Protein AF-A0A022Y3E3-F1 (afdb_monomer)

Organism: NCBI:txid1215331

Radius of gyration: 22.31 Å; Cα contacts (8 Å, |Δi|>4): 421; chains: 1; bounding box: 60×70×64 Å

Structure (mmCIF, N/CA/C/O backbone):
data_AF-A0A022Y3E3-F1
#
_entry.id   AF-A0A022Y3E3-F1
#
loop_
_atom_site.group_PDB
_atom_site.id
_atom_site.type_symbol
_atom_site.label_atom_id
_atom_site.label_alt_id
_atom_site.label_comp_id
_atom_site.label_asym_id
_atom_site.label_entity_id
_atom_site.label_seq_id
_atom_site.pdbx_PDB_ins_code
_atom_site.Cartn_x
_atom_site.Cartn_y
_atom_site.Cartn_z
_atom_site.occupancy
_atom_site.B_iso_or_equiv
_atom_site.auth_seq_id
_atom_site.auth_comp_id
_atom_site.auth_asym_id
_atom_site.auth_atom_id
_atom_site.pdbx_PDB_model_num
ATOM 1 N N . MET A 1 1 ? -27.573 48.778 16.267 1.00 35.62 1 MET A N 1
ATOM 2 C CA . MET A 1 1 ? -28.505 47.839 15.612 1.00 35.62 1 MET A CA 1
ATOM 3 C C . MET A 1 1 ? -27.711 47.052 14.596 1.00 35.62 1 MET A C 1
ATOM 5 O O . MET A 1 1 ? -27.064 47.637 13.743 1.00 35.62 1 MET A O 1
ATOM 9 N N . THR A 1 2 ? -27.665 45.753 14.834 1.00 30.31 2 THR A N 1
ATOM 10 C CA . THR A 1 2 ? -26.857 44.715 14.196 1.00 30.31 2 THR A CA 1
ATOM 11 C C . THR A 1 2 ? -27.379 44.360 12.806 1.00 30.31 2 THR A C 1
ATOM 13 O O . THR A 1 2 ? -28.574 44.125 12.654 1.00 30.31 2 THR A O 1
ATOM 16 N N . GLY A 1 3 ? -26.482 44.257 11.828 1.00 27.14 3 GLY A N 1
ATOM 17 C CA . GLY A 1 3 ? -26.704 43.564 10.560 1.00 27.14 3 GLY A CA 1
ATOM 18 C C . GLY A 1 3 ? -25.578 42.554 10.376 1.00 27.14 3 GLY A C 1
ATOM 19 O O . GLY A 1 3 ? -24.445 42.951 10.140 1.00 27.14 3 GLY A O 1
ATOM 20 N N . LEU A 1 4 ? -25.894 41.279 10.603 1.00 30.45 4 LEU A N 1
ATOM 21 C CA . LEU A 1 4 ? -25.011 40.122 10.464 1.00 30.45 4 LEU A CA 1
ATOM 22 C C . LEU A 1 4 ? -24.852 39.771 8.977 1.00 30.45 4 LEU A C 1
ATOM 24 O O . LEU A 1 4 ? -25.828 39.363 8.347 1.00 30.45 4 LEU A O 1
ATOM 28 N N . GLU A 1 5 ? -23.639 39.887 8.440 1.00 27.00 5 GLU A N 1
ATOM 29 C CA . GLU A 1 5 ? -23.229 39.124 7.258 1.00 27.00 5 GLU A CA 1
ATOM 30 C C . GLU A 1 5 ? -22.794 37.728 7.713 1.00 27.00 5 GLU A C 1
ATOM 32 O O . GLU A 1 5 ? -22.025 37.563 8.659 1.00 27.00 5 GLU A O 1
ATOM 37 N N . TRP A 1 6 ? -23.370 36.717 7.070 1.00 27.22 6 TRP A N 1
ATOM 38 C CA . TRP A 1 6 ? -23.079 35.312 7.303 1.00 27.22 6 TRP A CA 1
ATOM 39 C C . TRP A 1 6 ? -21.816 34.931 6.531 1.00 27.22 6 TRP A C 1
ATOM 41 O O . TRP A 1 6 ? -21.888 34.604 5.347 1.00 27.22 6 TRP A O 1
ATOM 51 N N . ASP A 1 7 ? -20.670 34.935 7.207 1.00 27.98 7 ASP A N 1
ATOM 52 C CA . ASP A 1 7 ? -19.501 34.199 6.737 1.00 27.98 7 ASP A CA 1
ATOM 53 C C . ASP A 1 7 ? -19.781 32.698 6.865 1.00 27.98 7 ASP A C 1
ATOM 55 O O . ASP A 1 7 ? -20.024 32.173 7.952 1.00 27.98 7 ASP A O 1
ATOM 59 N N . SER A 1 8 ? -19.764 32.001 5.732 1.00 34.38 8 SER A N 1
ATOM 60 C CA . SER A 1 8 ? -19.701 30.541 5.685 1.00 34.38 8 SER A CA 1
ATOM 61 C C . SER A 1 8 ? -18.237 30.114 5.809 1.00 34.38 8 SER A C 1
ATOM 63 O O . SER A 1 8 ? -17.470 30.391 4.886 1.00 34.38 8 SER A O 1
ATOM 65 N N . PRO A 1 9 ? -17.812 29.388 6.857 1.00 32.56 9 PRO A N 1
ATOM 66 C CA . PRO A 1 9 ? -16.516 28.741 6.847 1.00 32.56 9 PRO A CA 1
ATOM 67 C C . PRO A 1 9 ? -16.681 27.328 6.281 1.00 32.56 9 PRO A C 1
ATOM 69 O O . PRO A 1 9 ? -16.935 26.363 6.999 1.00 32.56 9 PRO A O 1
ATOM 72 N N . SER A 1 10 ? -16.516 27.191 4.964 1.00 36.78 10 SER A N 1
ATOM 73 C CA . SER A 1 10 ? -16.110 25.918 4.367 1.00 36.78 10 SER A CA 1
ATOM 74 C C . SER A 1 10 ? -14.629 25.694 4.683 1.00 36.78 10 SER A C 1
ATOM 76 O O . SER A 1 10 ? -13.763 25.890 3.831 1.00 36.78 10 SER A O 1
ATOM 78 N N . THR A 1 11 ? -14.327 25.335 5.927 1.00 27.41 11 THR A N 1
ATOM 79 C CA . THR A 1 11 ? -12.953 25.087 6.368 1.00 27.41 11 THR A CA 1
ATOM 80 C C . THR A 1 11 ? -12.785 23.594 6.587 1.00 27.41 11 THR A C 1
ATOM 82 O O . THR A 1 11 ? -12.960 23.077 7.685 1.00 27.41 11 THR A O 1
ATOM 85 N N . ILE A 1 12 ? -12.462 22.881 5.508 1.00 32.34 12 ILE A N 1
ATOM 86 C CA . ILE A 1 12 ? -11.765 21.600 5.637 1.00 32.34 12 ILE A CA 1
ATOM 87 C C . ILE A 1 12 ? -10.399 21.949 6.249 1.00 32.34 12 ILE A C 1
ATOM 89 O O . ILE A 1 12 ? -9.691 22.770 5.65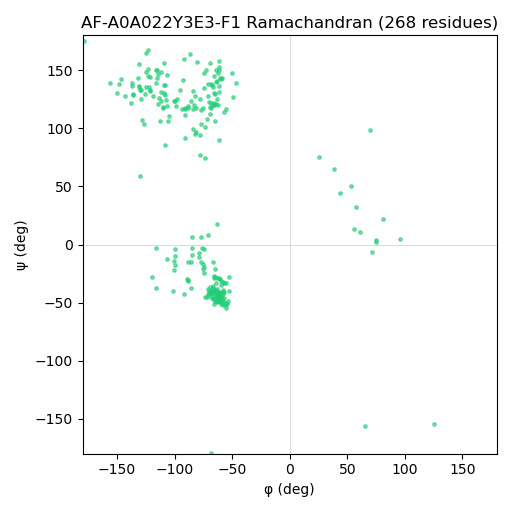7 1.00 32.34 12 ILE A O 1
ATOM 93 N N . PRO A 1 13 ? -10.024 21.413 7.423 1.00 25.64 13 PRO A N 1
ATOM 94 C CA . PRO A 1 13 ? -8.734 21.728 8.011 1.00 25.64 13 PRO A CA 1
ATOM 95 C C . PRO A 1 13 ? -7.604 21.222 7.097 1.00 25.64 13 PRO A C 1
ATOM 97 O O . PRO A 1 13 ? -7.723 20.145 6.501 1.00 25.64 13 PRO A O 1
ATOM 100 N N . PRO A 1 14 ? -6.510 21.986 6.950 1.00 26.22 14 PRO A N 1
ATOM 101 C CA . PRO A 1 14 ? -5.368 21.565 6.157 1.00 26.22 14 PRO A CA 1
ATOM 102 C C . PRO A 1 14 ? -4.695 20.367 6.832 1.00 26.22 14 PRO A C 1
ATOM 104 O O . PRO A 1 14 ? -4.220 20.454 7.962 1.00 26.22 14 PRO A O 1
ATOM 107 N N . ILE A 1 15 ? -4.641 19.240 6.124 1.00 33.75 15 ILE A N 1
ATOM 108 C CA . ILE A 1 15 ? -3.826 18.093 6.523 1.00 33.75 15 ILE A CA 1
ATOM 109 C C . ILE A 1 15 ? -2.367 18.476 6.245 1.00 33.75 15 ILE A C 1
ATOM 111 O O . ILE A 1 15 ? -1.920 18.491 5.096 1.00 33.75 15 ILE A O 1
ATOM 115 N N . HIS A 1 16 ? -1.635 18.858 7.289 1.00 25.42 16 HIS A N 1
ATOM 116 C CA . HIS A 1 16 ? -0.204 19.133 7.204 1.00 25.42 16 HIS A CA 1
ATOM 117 C C . HIS A 1 16 ? 0.565 17.808 7.155 1.00 25.42 16 HIS A C 1
ATOM 119 O O . HIS A 1 16 ? 0.712 17.128 8.163 1.00 25.42 16 HIS A O 1
ATOM 125 N N . HIS A 1 17 ? 1.049 17.433 5.970 1.00 34.16 17 HIS A N 1
ATOM 126 C CA . HIS A 1 17 ? 1.941 16.289 5.782 1.00 34.16 17 HIS A CA 1
ATOM 127 C C . HIS A 1 17 ? 3.401 16.748 5.877 1.00 34.16 17 HIS A C 1
ATOM 129 O O . HIS A 1 17 ? 3.885 17.450 4.985 1.00 34.16 17 HIS A O 1
ATOM 135 N N . HIS A 1 18 ? 4.119 16.339 6.924 1.00 32.44 18 HIS A N 1
ATOM 136 C CA . HIS A 1 18 ? 5.572 16.486 6.994 1.00 32.44 18 HIS A CA 1
ATOM 137 C C . HIS A 1 18 ? 6.245 15.164 6.607 1.00 32.44 18 HIS A C 1
ATOM 139 O O . HIS A 1 18 ? 5.996 14.112 7.176 1.00 32.44 18 HIS A O 1
ATOM 145 N N . HIS A 1 19 ? 7.046 15.217 5.541 1.00 40.84 19 HIS A N 1
ATOM 146 C CA . HIS A 1 19 ? 7.673 14.066 4.899 1.00 40.84 19 HIS A CA 1
ATOM 147 C C . HIS A 1 19 ? 8.981 13.664 5.596 1.00 40.84 19 HIS A C 1
ATOM 149 O O . HIS A 1 19 ? 10.040 14.199 5.261 1.00 40.84 19 HIS A O 1
ATOM 155 N N . ALA A 1 20 ? 8.940 12.647 6.455 1.00 29.97 20 ALA A N 1
ATOM 156 C CA . ALA A 1 20 ? 10.124 11.883 6.836 1.00 29.97 20 ALA A CA 1
ATOM 157 C C . ALA A 1 20 ? 10.011 10.441 6.295 1.00 29.97 20 ALA A C 1
ATOM 159 O O . ALA A 1 20 ? 9.232 9.623 6.758 1.00 29.97 20 ALA A O 1
ATOM 160 N N . GLN A 1 21 ? 10.788 10.130 5.251 1.00 44.41 21 GLN A N 1
ATOM 161 C CA . GLN A 1 21 ? 11.102 8.767 4.768 1.00 44.41 21 GLN A CA 1
ATOM 162 C C . GLN A 1 21 ? 9.968 7.835 4.277 1.00 44.41 21 GLN A C 1
ATOM 164 O O . GLN A 1 21 ? 10.240 6.670 3.982 1.00 44.41 21 GLN A O 1
ATOM 169 N N . SER A 1 22 ? 8.736 8.298 4.077 1.00 55.25 22 SER A N 1
ATOM 170 C CA . SER A 1 22 ? 7.664 7.434 3.562 1.00 55.25 22 SER A CA 1
ATOM 171 C C . SER A 1 22 ? 7.661 7.325 2.023 1.00 55.25 22 SER A C 1
ATOM 173 O O . SER A 1 22 ? 7.795 8.294 1.273 1.00 55.25 22 SER A O 1
ATOM 175 N N . SER A 1 23 ? 7.568 6.091 1.517 1.00 69.12 23 SER A N 1
ATOM 176 C CA . SER A 1 23 ? 7.467 5.812 0.076 1.00 69.12 23 SER A CA 1
ATOM 177 C C . SER A 1 23 ? 6.078 6.193 -0.470 1.00 69.12 23 SER A C 1
ATOM 179 O O . SER A 1 23 ? 5.100 6.032 0.258 1.00 69.12 23 SER A O 1
ATOM 181 N N . PRO A 1 24 ? 5.921 6.599 -1.750 1.00 77.31 24 PRO A N 1
ATOM 182 C CA . PRO A 1 24 ? 4.613 6.984 -2.292 1.00 77.31 24 PRO A CA 1
ATOM 183 C C . PRO A 1 24 ? 3.482 5.952 -2.093 1.00 77.31 24 PRO A C 1
ATOM 185 O O . PRO A 1 24 ? 2.374 6.377 -1.773 1.00 77.31 24 PRO A O 1
ATOM 188 N N . PRO A 1 25 ? 3.709 4.623 -2.226 1.00 79.94 25 PRO A N 1
ATOM 189 C CA . PRO A 1 25 ? 2.699 3.617 -1.890 1.00 79.94 25 PRO A CA 1
ATOM 190 C C . PRO A 1 25 ? 2.252 3.654 -0.432 1.00 79.94 25 PRO A C 1
ATOM 192 O O . PRO A 1 25 ? 1.053 3.574 -0.187 1.00 79.94 25 PRO A O 1
ATOM 195 N N . ALA A 1 26 ? 3.184 3.820 0.510 1.00 80.44 26 ALA A N 1
ATOM 196 C CA . ALA A 1 26 ? 2.851 3.941 1.925 1.00 80.44 26 ALA A CA 1
ATOM 197 C C . ALA A 1 26 ? 2.064 5.234 2.190 1.00 80.44 26 ALA A C 1
ATOM 199 O O . ALA A 1 26 ? 0.950 5.153 2.685 1.00 80.44 26 ALA A O 1
ATOM 200 N N . CYS A 1 27 ? 2.544 6.403 1.740 1.00 82.75 27 CYS A N 1
ATOM 201 C CA . CYS A 1 27 ? 1.860 7.685 1.980 1.00 82.75 27 CYS A CA 1
ATOM 202 C C . CYS A 1 27 ? 0.418 7.708 1.453 1.00 82.75 27 CYS A C 1
ATOM 204 O O . CYS A 1 27 ? -0.498 8.184 2.126 1.00 82.75 27 CYS A O 1
ATOM 206 N N . ILE A 1 28 ? 0.221 7.230 0.219 1.00 85.19 28 ILE A N 1
ATOM 207 C CA . ILE A 1 28 ? -1.096 7.221 -0.424 1.00 85.19 28 ILE A CA 1
ATOM 208 C C . ILE A 1 28 ? -2.028 6.265 0.322 1.00 85.19 28 ILE A C 1
ATOM 210 O O . ILE A 1 28 ? -3.190 6.604 0.555 1.00 85.19 28 ILE A O 1
ATOM 214 N N . LEU A 1 29 ? -1.523 5.093 0.719 1.00 88.12 29 LEU A N 1
ATOM 215 C CA . LEU A 1 29 ? -2.318 4.125 1.458 1.00 88.12 29 LEU A CA 1
ATOM 216 C C . LEU A 1 29 ? -2.681 4.657 2.853 1.00 88.12 29 LEU A C 1
ATOM 218 O O . LEU A 1 29 ? -3.859 4.633 3.195 1.00 88.12 29 LEU A O 1
ATOM 222 N N . THR A 1 30 ? -1.730 5.231 3.597 1.00 87.62 30 THR A N 1
ATOM 223 C CA . THR A 1 30 ? -1.968 5.905 4.886 1.00 87.62 30 THR A CA 1
ATOM 224 C C . THR A 1 30 ? -3.045 6.980 4.761 1.00 87.62 30 THR A C 1
ATOM 226 O O . THR A 1 30 ? -4.015 6.977 5.513 1.00 87.62 30 THR A O 1
ATOM 229 N N . SER A 1 31 ? -2.939 7.856 3.757 1.00 87.19 31 SER A N 1
ATOM 230 C CA . SER A 1 31 ? -3.922 8.925 3.535 1.00 87.19 31 SER A CA 1
ATOM 231 C C . SER A 1 31 ? -5.315 8.369 3.225 1.00 87.19 31 SER A C 1
ATOM 233 O O . SER A 1 31 ? -6.317 8.873 3.730 1.00 87.19 31 SER A O 1
ATOM 235 N N . SER A 1 32 ? -5.392 7.307 2.416 1.00 90.31 32 SER A N 1
ATOM 236 C CA . SER A 1 32 ? -6.662 6.661 2.078 1.00 90.31 32 SER A CA 1
ATOM 237 C C . SER A 1 32 ? -7.296 5.972 3.287 1.00 90.31 32 SER A C 1
ATOM 239 O O . SER A 1 32 ? -8.497 6.116 3.502 1.00 90.31 32 SER A O 1
ATOM 241 N N . ILE A 1 33 ? -6.500 5.266 4.096 1.00 91.25 33 ILE A N 1
ATOM 242 C CA . ILE A 1 33 ? -6.971 4.618 5.324 1.00 91.25 33 ILE A CA 1
ATOM 243 C C . ILE A 1 33 ? -7.469 5.673 6.312 1.00 91.25 33 ILE A C 1
ATOM 245 O O . ILE A 1 33 ? -8.593 5.557 6.792 1.00 91.25 33 ILE A O 1
ATOM 249 N N . SER A 1 34 ? -6.683 6.724 6.555 1.00 89.81 34 SER A N 1
ATOM 250 C CA . SER A 1 34 ? -7.048 7.828 7.450 1.00 89.81 34 SER A CA 1
ATOM 251 C C . SER A 1 34 ? -8.384 8.456 7.048 1.00 89.81 34 SER A C 1
ATOM 253 O O . SER A 1 34 ? -9.311 8.523 7.853 1.00 89.81 34 SER A O 1
ATOM 255 N N . TYR A 1 35 ? -8.543 8.802 5.766 1.00 89.50 35 TYR A N 1
ATOM 256 C CA . TYR A 1 35 ? -9.794 9.362 5.253 1.00 89.50 35 TYR A CA 1
ATOM 257 C C . TYR A 1 35 ? -10.989 8.417 5.433 1.00 89.50 35 TYR A C 1
ATOM 259 O O . TYR A 1 35 ? -12.089 8.855 5.769 1.00 89.50 35 TYR A O 1
ATOM 267 N N . GLN A 1 36 ? -10.797 7.117 5.202 1.00 91.81 36 GLN A N 1
ATOM 268 C CA . GLN A 1 36 ? -11.867 6.139 5.371 1.00 91.81 36 GLN A CA 1
ATOM 269 C C . GLN A 1 36 ? -12.257 5.974 6.840 1.00 91.81 36 GLN A C 1
ATOM 271 O O . GLN A 1 36 ? -13.446 6.022 7.140 1.00 91.81 36 GLN A O 1
ATOM 276 N N . LEU A 1 37 ? -11.285 5.858 7.749 1.00 89.69 37 LEU A N 1
ATOM 277 C CA . LEU A 1 37 ? -11.532 5.754 9.188 1.00 89.69 37 LEU A CA 1
ATOM 278 C C . LEU A 1 37 ? -12.220 7.006 9.743 1.00 89.69 37 LEU A C 1
ATOM 280 O O . LEU A 1 37 ? -13.190 6.887 10.486 1.00 89.69 37 LEU A O 1
ATOM 284 N N . TRP A 1 38 ? -11.799 8.198 9.311 1.00 88.38 38 TRP A N 1
ATOM 285 C CA . TRP A 1 38 ? -12.413 9.475 9.690 1.00 88.38 38 TRP A CA 1
ATOM 286 C C . TRP A 1 38 ? -13.917 9.531 9.386 1.00 88.38 38 TRP A C 1
ATOM 288 O O . TRP A 1 38 ? -14.690 10.104 10.145 1.00 88.38 38 TRP A O 1
ATOM 298 N N . ARG A 1 39 ? -14.375 8.871 8.314 1.00 88.00 39 ARG A N 1
ATOM 299 C CA . ARG A 1 39 ? -15.805 8.805 7.957 1.00 88.00 39 ARG A CA 1
ATOM 300 C C . ARG A 1 39 ? -16.614 7.793 8.771 1.00 88.00 39 ARG A C 1
ATOM 302 O O . ARG A 1 39 ? -17.834 7.713 8.599 1.00 88.00 39 ARG A O 1
ATOM 309 N N . LEU A 1 40 ? -15.962 6.975 9.593 1.00 86.62 40 LEU A N 1
ATOM 310 C CA . LEU A 1 40 ? -16.611 5.912 10.357 1.00 86.62 40 LEU A CA 1
ATOM 311 C C . LEU A 1 40 ? -16.864 6.290 11.817 1.00 86.62 40 LEU A C 1
ATOM 313 O O . LEU A 1 40 ? -17.673 5.609 12.445 1.00 86.62 40 LEU A O 1
ATOM 317 N N . ILE A 1 41 ? -16.242 7.363 12.311 1.00 85.62 41 ILE A N 1
ATOM 318 C CA . ILE A 1 41 ? -16.207 7.733 13.730 1.00 85.62 41 ILE A CA 1
ATOM 319 C C . ILE A 1 41 ? -17.041 8.986 14.067 1.00 85.62 41 ILE A C 1
ATOM 321 O O . ILE A 1 41 ? -17.250 9.834 13.195 1.00 85.62 41 ILE A O 1
ATOM 325 N N . PRO A 1 42 ? -17.488 9.138 15.328 1.00 84.38 42 PRO A N 1
ATOM 326 C CA . PRO A 1 42 ? -17.981 10.407 15.870 1.00 84.38 42 PRO A CA 1
ATOM 327 C C . PRO A 1 42 ? -16.833 11.418 16.035 1.00 84.38 42 PRO A C 1
ATOM 329 O O . PRO A 1 42 ? -15.925 11.226 16.839 1.00 84.38 42 PRO A O 1
ATOM 332 N N . LEU A 1 43 ? -16.836 12.491 15.245 1.00 83.12 43 LEU A N 1
ATOM 333 C CA . LEU A 1 43 ? -15.735 13.470 15.210 1.00 83.12 43 LEU A CA 1
ATOM 334 C C . LEU A 1 43 ? -15.743 14.468 16.373 1.00 83.12 43 LEU A C 1
ATOM 336 O O . LEU A 1 43 ? -14.790 15.220 16.543 1.00 83.12 43 LEU A O 1
ATOM 340 N N . ASP A 1 44 ? -16.827 14.496 17.136 1.00 84.50 44 ASP A N 1
ATOM 341 C CA . ASP A 1 44 ? -16.971 15.247 18.377 1.00 84.50 44 ASP A CA 1
ATOM 342 C C . ASP A 1 44 ? -16.203 14.612 19.546 1.00 84.50 44 ASP A C 1
ATOM 344 O O . ASP A 1 44 ? -15.894 15.303 20.509 1.00 84.50 44 ASP A O 1
ATOM 348 N N . GLU A 1 45 ? -15.854 13.329 19.440 1.00 85.12 45 GLU A N 1
ATOM 349 C CA . GLU A 1 45 ? -15.184 12.571 20.503 1.00 85.12 45 GLU A CA 1
ATOM 3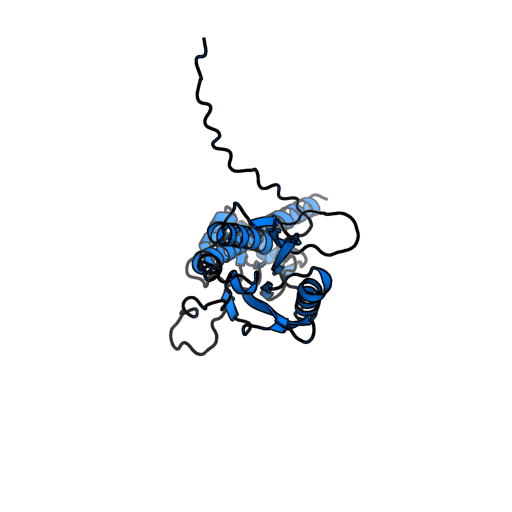50 C C . GLU A 1 45 ? -13.812 12.034 20.082 1.00 85.12 45 GLU A C 1
ATOM 352 O O . GLU A 1 45 ? -12.927 11.834 20.913 1.00 85.12 45 GLU A O 1
ATOM 357 N N . PHE A 1 46 ? -13.609 11.788 18.789 1.00 88.00 46 PHE A N 1
ATOM 358 C CA . PHE A 1 46 ? -12.391 11.164 18.291 1.00 88.00 46 PHE A CA 1
ATOM 359 C C . PHE A 1 46 ? -11.606 12.093 17.373 1.00 88.00 46 PHE A C 1
ATOM 361 O O . PHE A 1 46 ? -12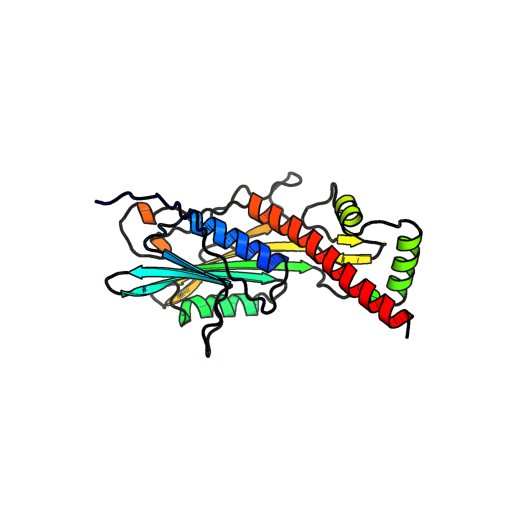.152 12.753 16.488 1.00 88.00 46 PHE A O 1
ATOM 368 N N . SER A 1 47 ? -10.286 12.071 17.538 1.00 85.88 47 SER A N 1
ATOM 369 C CA . SER A 1 47 ? -9.332 12.809 16.713 1.00 85.88 47 SER A CA 1
ATOM 370 C C . SER A 1 47 ? -8.313 11.868 16.080 1.00 85.88 47 SER A C 1
ATOM 372 O O . SER A 1 47 ? -7.888 10.890 16.693 1.00 85.88 47 SER A O 1
ATOM 374 N N . PHE A 1 48 ? -7.891 12.179 14.854 1.00 84.19 48 PHE A N 1
ATOM 375 C CA . PHE A 1 48 ? -6.829 11.455 14.158 1.00 84.19 48 PHE A CA 1
ATOM 376 C C . PHE A 1 48 ? -5.569 12.308 14.051 1.00 84.19 48 PHE A C 1
ATOM 378 O O . PHE A 1 48 ? -5.613 13.434 13.559 1.00 84.19 48 PHE A O 1
ATOM 385 N N . TYR A 1 49 ? -4.438 11.723 14.430 1.00 79.56 49 TYR A N 1
ATOM 386 C CA . TYR A 1 49 ? -3.109 12.276 14.220 1.00 79.56 49 TYR A CA 1
ATOM 387 C C . TYR A 1 49 ? -2.389 11.405 13.199 1.00 79.56 49 TYR A C 1
ATOM 389 O O . TYR A 1 49 ? -2.294 10.191 13.363 1.00 79.56 49 TYR A O 1
ATOM 397 N N . CYS A 1 50 ? -1.925 12.020 12.116 1.00 72.38 50 CYS A N 1
ATOM 398 C CA . CYS A 1 50 ? -1.074 11.367 11.128 1.00 72.38 50 CY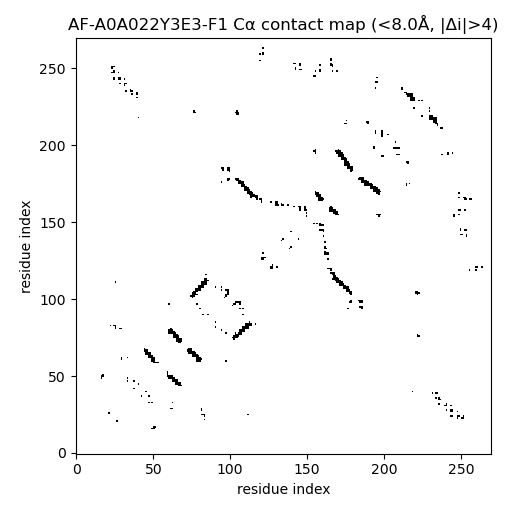S A CA 1
ATOM 399 C C . CYS A 1 50 ? 0.318 11.979 11.261 1.00 72.38 50 CYS A C 1
ATOM 401 O O . CYS A 1 50 ? 0.443 13.188 11.080 1.00 72.38 50 CYS A O 1
ATOM 403 N N . ASP A 1 51 ? 1.308 11.154 11.600 1.00 61.88 51 ASP A N 1
ATOM 404 C CA . ASP A 1 51 ? 2.737 11.494 11.653 1.00 61.88 51 ASP A CA 1
ATOM 405 C C . ASP A 1 51 ? 3.036 12.910 12.199 1.00 61.88 51 ASP A C 1
ATOM 407 O O . ASP A 1 51 ? 3.497 13.808 11.492 1.00 61.88 51 ASP A O 1
ATOM 411 N N . SER A 1 52 ? 2.708 13.142 13.474 1.00 42.88 52 SER A N 1
ATOM 412 C CA . SER A 1 52 ? 3.184 14.320 14.200 1.00 42.88 52 SER A CA 1
ATOM 413 C C . SER A 1 52 ? 4.493 13.954 14.886 1.00 42.88 52 SER A C 1
ATOM 415 O O . SER A 1 52 ? 4.479 13.099 15.767 1.00 42.88 52 SER A O 1
ATOM 417 N N . GLU A 1 53 ? 5.615 14.582 14.531 1.00 43.16 53 GLU A N 1
ATOM 418 C CA . GLU A 1 53 ? 6.828 14.545 15.356 1.00 43.16 53 GLU A CA 1
ATOM 419 C C . GLU A 1 53 ? 6.508 15.178 16.721 1.00 43.16 53 GLU A C 1
ATOM 421 O O . GLU A 1 53 ? 6.608 16.389 16.909 1.00 43.16 53 GLU A O 1
ATOM 426 N N . THR A 1 54 ? 6.067 14.374 17.685 1.00 36.59 54 THR A N 1
ATOM 427 C CA . THR A 1 54 ? 6.060 14.776 19.090 1.00 36.59 54 THR A CA 1
ATOM 428 C C . THR A 1 54 ? 7.383 14.326 19.679 1.00 36.59 54 THR A C 1
ATOM 430 O O . THR A 1 54 ? 7.712 13.142 19.652 1.00 36.59 54 THR A O 1
ATOM 433 N N . SER A 1 55 ? 8.154 15.312 20.128 1.00 39.34 55 SER A N 1
ATOM 434 C CA . SER A 1 55 ? 9.513 15.195 20.640 1.00 39.34 55 SER A CA 1
ATOM 435 C C . SER A 1 55 ? 9.705 14.054 21.641 1.00 39.34 55 SER A C 1
ATOM 437 O O . SER A 1 55 ? 8.908 13.891 22.562 1.00 39.34 55 SER A O 1
ATOM 439 N N . ASP A 1 56 ? 10.848 13.392 21.467 1.00 39.22 56 ASP A N 1
ATOM 440 C CA . ASP A 1 56 ? 11.595 12.564 22.412 1.00 39.22 56 ASP A CA 1
ATOM 441 C C . ASP A 1 56 ? 10.978 11.203 22.822 1.00 39.22 56 ASP A C 1
ATOM 443 O O . ASP A 1 56 ? 10.175 11.073 23.738 1.00 39.22 56 ASP A O 1
ATOM 447 N N . GLU A 1 57 ? 11.494 10.167 22.139 1.00 42.62 57 GLU A N 1
ATOM 448 C CA . GLU A 1 57 ? 11.630 8.748 22.541 1.00 42.62 57 GLU A CA 1
ATOM 449 C C . GLU A 1 57 ? 10.582 7.685 22.155 1.00 42.62 57 GLU A C 1
ATOM 451 O O . GLU A 1 57 ? 10.793 6.514 22.474 1.00 42.62 57 GLU A O 1
ATOM 456 N N . VAL A 1 58 ? 9.548 7.970 21.355 1.00 46.47 58 VAL A N 1
ATOM 457 C CA . VAL A 1 58 ? 8.584 6.919 20.951 1.00 46.47 58 VAL A CA 1
ATOM 458 C C . VAL A 1 58 ? 8.240 6.997 19.464 1.00 46.47 58 VAL A C 1
ATOM 460 O O . VAL A 1 58 ? 7.891 8.050 18.943 1.00 46.47 58 VAL A O 1
ATOM 463 N N . SER A 1 59 ? 8.350 5.872 18.747 1.00 58.41 59 SER A N 1
ATOM 464 C CA . SER A 1 59 ? 7.957 5.787 17.338 1.00 58.41 59 SER A CA 1
ATOM 465 C C . SER A 1 59 ? 6.447 5.992 17.202 1.00 58.41 59 SER A C 1
ATOM 467 O O . SER A 1 59 ? 5.669 5.099 17.554 1.00 58.41 59 SER A O 1
ATOM 469 N N . ASN A 1 60 ? 6.039 7.153 16.698 1.00 70.44 60 ASN A N 1
ATOM 470 C CA . ASN A 1 60 ? 4.639 7.438 16.422 1.00 70.44 60 ASN A CA 1
ATOM 471 C C . ASN A 1 60 ? 4.131 6.548 15.275 1.00 70.44 60 ASN A C 1
ATOM 473 O O . ASN A 1 60 ? 4.867 6.326 14.306 1.00 70.44 60 ASN A O 1
ATOM 477 N N . PRO A 1 61 ? 2.916 5.984 15.391 1.00 80.06 61 PRO A N 1
ATOM 478 C CA . PRO A 1 61 ? 2.318 5.236 14.297 1.00 80.06 61 PRO A CA 1
ATOM 479 C C . PRO A 1 61 ? 1.940 6.175 13.148 1.00 80.06 61 PRO A C 1
ATOM 481 O O . PRO A 1 61 ? 1.680 7.359 13.367 1.00 80.06 61 PRO A O 1
ATOM 484 N N . ASP A 1 62 ? 1.845 5.630 11.932 1.00 83.00 62 ASP A N 1
ATOM 485 C CA . ASP A 1 62 ? 1.440 6.404 10.750 1.00 83.00 62 ASP A CA 1
ATOM 486 C C . ASP A 1 62 ? 0.063 7.062 10.930 1.00 83.00 62 ASP A C 1
ATOM 488 O O . ASP A 1 62 ? -0.189 8.150 10.409 1.00 83.00 62 ASP A O 1
ATOM 492 N N . ILE A 1 63 ? -0.833 6.403 11.673 1.00 87.75 63 ILE A N 1
ATOM 493 C CA . ILE A 1 63 ? -2.114 6.960 12.112 1.00 87.75 63 ILE A CA 1
ATOM 494 C C . ILE A 1 63 ? -2.331 6.596 13.580 1.00 87.75 63 ILE A C 1
ATOM 496 O O . ILE A 1 63 ? -2.269 5.423 13.950 1.00 87.75 63 ILE A O 1
ATOM 500 N N . LEU A 1 64 ? -2.661 7.588 14.399 1.00 88.56 64 LEU A N 1
ATOM 501 C CA . LEU A 1 64 ? -3.119 7.418 15.772 1.00 88.56 64 LEU A CA 1
ATOM 502 C C . LEU A 1 64 ? -4.531 7.985 15.908 1.00 88.56 64 LEU A C 1
ATOM 504 O O . LEU A 1 64 ? -4.779 9.135 15.550 1.00 88.56 64 LEU A O 1
ATOM 508 N N . MET A 1 65 ? -5.449 7.187 16.439 1.00 89.00 65 MET A N 1
ATOM 509 C CA . MET A 1 65 ? -6.766 7.646 16.864 1.00 89.00 65 MET A CA 1
ATOM 510 C C . MET A 1 65 ? -6.736 7.896 18.367 1.00 89.00 65 MET A C 1
ATOM 512 O O . MET A 1 65 ? -6.404 6.991 19.141 1.00 89.00 65 MET A O 1
ATOM 516 N N . LEU A 1 66 ? -7.109 9.109 18.758 1.00 88.62 66 LEU A N 1
ATOM 517 C CA . LEU A 1 66 ? -7.323 9.503 20.141 1.00 88.62 66 LEU A CA 1
ATOM 518 C C . LEU A 1 66 ? -8.817 9.655 20.406 1.00 88.62 66 LEU A C 1
ATOM 520 O O . LEU A 1 66 ? -9.563 10.085 19.525 1.00 88.62 66 LEU A O 1
ATOM 524 N N . ARG A 1 67 ? -9.229 9.325 21.623 1.00 88.62 67 ARG A N 1
ATOM 525 C CA . ARG A 1 67 ? -10.546 9.616 22.176 1.00 88.62 67 ARG A CA 1
ATOM 526 C C . ARG A 1 67 ? -10.394 10.710 23.224 1.00 88.62 67 ARG A C 1
ATOM 528 O O . ARG A 1 67 ? -9.574 10.552 24.125 1.00 88.62 67 ARG A O 1
ATOM 535 N N . ASP A 1 68 ? -11.184 11.768 23.128 1.00 86.31 68 ASP A N 1
ATOM 536 C CA . ASP A 1 68 ? -11.331 12.744 24.201 1.00 86.31 68 ASP A CA 1
ATOM 537 C C . ASP A 1 68 ? -12.457 12.289 25.134 1.00 86.31 68 ASP A C 1
ATOM 539 O O . ASP A 1 68 ? -13.601 12.123 24.713 1.00 86.31 68 ASP A O 1
ATOM 543 N N . SER A 1 69 ? -12.124 12.013 26.392 1.00 79.88 69 SER A N 1
ATOM 544 C CA . SER A 1 69 ? -13.089 11.624 27.416 1.00 79.88 69 SER A CA 1
ATOM 545 C C . SER A 1 69 ? -13.033 12.613 28.567 1.00 79.88 69 SER A C 1
ATOM 547 O O . SER A 1 69 ? -11.955 12.900 29.087 1.00 79.88 69 SER A O 1
ATOM 549 N N . GLU A 1 70 ? -14.200 13.074 29.020 1.00 75.50 70 GLU A N 1
ATOM 550 C CA . GLU A 1 70 ? -14.296 13.968 30.180 1.00 75.50 70 GLU A CA 1
ATOM 551 C C . GLU A 1 70 ? -13.675 13.354 31.450 1.00 75.50 70 GLU A C 1
ATOM 553 O O . GLU A 1 70 ? -13.093 14.075 32.259 1.00 75.50 70 GLU A O 1
ATOM 558 N N . ASP A 1 71 ? -13.740 12.025 31.601 1.00 74.88 71 ASP A N 1
ATOM 559 C CA . ASP A 1 71 ? -13.302 11.315 32.809 1.00 74.88 71 ASP A CA 1
ATOM 560 C C . ASP A 1 71 ? -11.801 10.988 32.818 1.00 74.88 71 ASP A C 1
ATOM 562 O O . ASP A 1 71 ? -11.156 11.019 33.870 1.00 74.88 71 ASP A O 1
ATOM 566 N N . SER A 1 72 ? -11.232 10.637 31.661 1.00 71.88 72 SER A N 1
ATOM 567 C CA . SER A 1 72 ? -9.848 10.145 31.549 1.00 71.88 72 SER A CA 1
ATOM 568 C C . SER A 1 72 ? -8.919 11.044 30.733 1.00 71.88 72 SER A C 1
ATOM 570 O O . SER A 1 72 ? -7.727 10.745 30.627 1.00 71.88 72 SER A O 1
ATOM 572 N N . GLY A 1 73 ? -9.438 12.133 30.162 1.00 82.31 73 GLY A N 1
ATOM 573 C CA . GLY A 1 73 ? -8.736 12.945 29.173 1.00 82.31 73 GLY A CA 1
ATOM 574 C C . GLY A 1 73 ? -8.484 12.178 27.871 1.00 82.31 73 GLY A C 1
ATOM 575 O O . GLY A 1 73 ? -9.179 11.210 27.554 1.00 82.31 73 GLY A O 1
ATOM 576 N N . MET A 1 74 ? -7.462 12.607 27.126 1.00 83.62 74 MET A N 1
ATOM 577 C CA . MET A 1 74 ? -7.089 12.018 25.836 1.00 83.62 74 MET A CA 1
ATOM 578 C C . MET A 1 74 ? -6.529 10.594 25.990 1.00 83.62 74 MET A C 1
ATOM 580 O O . MET A 1 74 ? -5.462 10.396 26.576 1.00 83.62 74 MET A O 1
ATOM 584 N N . GLU A 1 75 ? -7.211 9.606 25.409 1.00 86.38 75 GLU A N 1
ATOM 585 C CA . GLU A 1 75 ? -6.805 8.195 25.385 1.00 86.38 75 GLU A CA 1
ATOM 586 C C . GLU A 1 75 ? -6.431 7.752 23.962 1.00 86.38 75 GLU A C 1
ATOM 588 O O . GLU A 1 75 ? -7.191 7.939 23.013 1.00 86.38 75 GLU A O 1
ATOM 593 N N . SER A 1 76 ? -5.274 7.104 23.807 1.00 87.38 76 SER A N 1
ATOM 594 C CA . SER A 1 76 ? -4.877 6.435 22.563 1.00 87.38 76 SER A CA 1
ATOM 595 C C . SER A 1 76 ? -5.633 5.121 22.398 1.00 87.38 76 SER A C 1
ATOM 597 O O . SER A 1 76 ? -5.457 4.206 23.197 1.00 87.38 76 SER A O 1
ATOM 599 N N . VAL A 1 77 ? -6.441 4.993 21.345 1.00 88.75 77 VAL A N 1
ATOM 600 C CA . VAL A 1 77 ? -7.394 3.874 21.219 1.00 88.75 77 VAL A CA 1
ATOM 601 C C . VAL A 1 77 ? -7.103 2.945 20.036 1.00 88.75 77 VAL A C 1
ATOM 603 O O . VAL A 1 77 ? -7.205 1.725 20.181 1.00 88.75 77 VAL A O 1
ATOM 606 N N . LEU A 1 78 ? -6.657 3.486 18.897 1.00 91.12 78 LEU A N 1
ATOM 607 C CA . LEU A 1 78 ? -6.301 2.727 17.690 1.00 91.12 78 LEU A CA 1
ATOM 608 C C . LEU A 1 78 ? -4.998 3.261 17.091 1.00 91.12 78 LEU A C 1
ATOM 610 O O . LEU A 1 78 ? -4.848 4.470 16.931 1.00 91.12 78 LEU A O 1
ATOM 614 N N . ALA A 1 79 ? -4.104 2.363 16.685 1.00 90.56 79 ALA A N 1
ATOM 615 C CA . ALA A 1 79 ? -2.959 2.695 15.838 1.00 90.56 79 ALA A CA 1
ATOM 616 C C . ALA A 1 79 ? -3.060 2.019 14.464 1.00 90.56 79 ALA A C 1
ATOM 618 O O . ALA A 1 79 ? -3.528 0.885 14.351 1.00 90.56 79 ALA A O 1
ATOM 619 N N . VAL A 1 80 ? -2.564 2.683 13.423 1.00 89.88 80 VAL A N 1
ATOM 620 C CA . VAL A 1 80 ? -2.344 2.089 12.102 1.00 89.88 80 VAL A CA 1
ATOM 621 C C . VAL A 1 80 ? -0.898 2.295 11.692 1.00 89.88 80 VAL A C 1
ATOM 623 O O . VAL A 1 80 ? -0.350 3.385 11.820 1.00 89.88 80 VAL A O 1
ATOM 626 N N . GLU A 1 81 ? -0.310 1.233 11.165 1.00 88.62 81 GLU A N 1
ATOM 627 C CA . GLU A 1 81 ? 1.057 1.185 10.668 1.00 88.62 81 GLU A CA 1
ATOM 628 C C . GLU A 1 81 ? 1.056 0.675 9.227 1.00 88.62 81 GLU A C 1
ATOM 630 O O . GLU A 1 81 ? 0.455 -0.360 8.926 1.00 88.62 81 GLU A O 1
ATOM 635 N N . VAL A 1 82 ? 1.731 1.388 8.331 1.00 87.62 82 VAL A N 1
ATOM 636 C CA . VAL A 1 82 ? 1.764 1.162 6.886 1.00 87.62 82 VAL A CA 1
ATOM 637 C C . VAL A 1 82 ? 3.209 1.100 6.396 1.00 87.62 82 VAL A C 1
ATOM 639 O O . VAL A 1 82 ? 3.903 2.097 6.216 1.00 87.62 82 VAL A O 1
ATOM 642 N N . TRP A 1 83 ? 3.655 -0.104 6.058 1.00 82.50 83 TRP A N 1
ATOM 643 C CA . TRP A 1 83 ? 5.062 -0.369 5.780 1.00 82.50 83 TRP A CA 1
ATOM 644 C C . TRP A 1 83 ? 5.310 -0.774 4.341 1.00 82.50 83 TRP A C 1
ATOM 646 O O . TRP A 1 83 ? 4.534 -1.530 3.767 1.00 82.50 83 TRP A O 1
ATOM 656 N N . LEU A 1 84 ? 6.437 -0.330 3.773 1.00 78.44 84 LEU A N 1
ATOM 657 C CA . LEU A 1 84 ? 6.950 -0.838 2.500 1.00 78.44 84 LEU A CA 1
ATOM 658 C C . LEU A 1 84 ? 8.285 -1.566 2.696 1.00 78.44 84 LEU A C 1
ATOM 660 O O . LEU A 1 84 ? 9.279 -0.956 3.083 1.00 78.44 84 LEU A O 1
ATOM 664 N N . SER A 1 85 ? 8.327 -2.846 2.322 1.00 67.88 85 SER A N 1
ATOM 665 C CA . SER A 1 85 ? 9.545 -3.657 2.181 1.00 67.88 85 SER A CA 1
ATOM 666 C C . SER A 1 85 ? 10.419 -3.762 3.447 1.00 67.88 85 SER A C 1
ATOM 668 O O . SER A 1 85 ? 11.636 -3.918 3.335 1.00 67.88 85 SER A O 1
ATOM 670 N N . GLN A 1 86 ? 9.818 -3.737 4.642 1.00 67.25 86 GLN A N 1
ATOM 671 C CA . GLN A 1 86 ? 10.489 -4.137 5.888 1.00 67.25 86 GLN A CA 1
ATOM 672 C C . GLN A 1 86 ? 10.394 -5.648 6.149 1.00 67.25 86 GLN A C 1
ATOM 674 O O . GLN A 1 86 ? 9.612 -6.366 5.515 1.00 67.25 86 GLN A O 1
ATOM 679 N N . THR A 1 87 ? 11.230 -6.158 7.059 1.00 68.62 87 THR A N 1
ATOM 680 C CA . THR A 1 87 ? 11.178 -7.573 7.443 1.00 68.62 87 THR A CA 1
ATOM 681 C C . THR A 1 87 ? 9.964 -7.835 8.335 1.00 68.62 87 THR A C 1
ATOM 683 O O . THR A 1 87 ? 9.559 -6.981 9.116 1.00 68.62 87 THR A O 1
ATOM 686 N N . SER A 1 88 ? 9.371 -9.030 8.252 1.00 64.44 88 SER A N 1
ATOM 687 C CA . SER A 1 88 ? 8.205 -9.378 9.081 1.00 64.44 88 SER A CA 1
ATOM 688 C C . SER A 1 88 ? 8.496 -9.337 10.584 1.00 64.44 88 SER A C 1
ATOM 690 O O . SER A 1 88 ? 7.598 -9.026 11.357 1.00 64.44 88 SER A O 1
ATOM 692 N N . ALA A 1 89 ? 9.738 -9.614 10.992 1.00 69.88 89 ALA A N 1
ATOM 693 C CA . ALA A 1 89 ? 10.151 -9.565 12.392 1.00 69.88 89 ALA A CA 1
ATOM 694 C C . ALA A 1 89 ? 10.156 -8.129 12.946 1.00 69.88 89 ALA A C 1
ATOM 696 O O . ALA A 1 89 ? 9.712 -7.908 14.072 1.00 69.88 89 ALA A O 1
ATOM 697 N N . ASP A 1 90 ? 10.599 -7.155 12.145 1.00 74.69 90 ASP A N 1
ATOM 698 C CA . ASP A 1 90 ? 10.583 -5.740 12.535 1.00 74.69 90 ASP A CA 1
ATOM 699 C C . ASP A 1 90 ? 9.144 -5.224 12.675 1.00 74.69 90 ASP A C 1
ATOM 701 O O . ASP A 1 90 ? 8.823 -4.513 13.629 1.00 74.69 90 ASP A O 1
ATOM 705 N N . LEU A 1 91 ? 8.257 -5.660 11.771 1.00 71.25 91 LEU A N 1
ATOM 706 C CA . LEU A 1 91 ? 6.840 -5.292 11.779 1.00 71.25 91 LEU A CA 1
ATOM 707 C C . LEU A 1 91 ? 6.109 -5.822 13.014 1.00 71.25 91 LEU A C 1
ATOM 709 O O . LEU A 1 91 ? 5.422 -5.062 13.692 1.00 71.25 91 LEU A O 1
ATOM 713 N N . GLU A 1 92 ? 6.276 -7.105 13.342 1.00 74.56 92 GLU A N 1
ATOM 714 C CA . GLU A 1 92 ? 5.656 -7.681 14.539 1.00 74.56 92 GLU A CA 1
ATOM 715 C C . GLU A 1 92 ? 6.178 -7.020 15.813 1.00 74.56 92 GLU A C 1
ATOM 717 O O . GLU A 1 92 ? 5.387 -6.665 16.685 1.00 74.56 92 GLU A O 1
ATOM 722 N N . LYS A 1 93 ? 7.494 -6.795 15.913 1.00 81.12 93 LYS A N 1
ATOM 723 C CA . LYS A 1 93 ? 8.092 -6.119 17.069 1.00 81.12 93 LYS A CA 1
ATOM 724 C C . LYS A 1 93 ? 7.502 -4.721 17.268 1.00 81.12 93 LYS A C 1
ATOM 726 O O . LYS A 1 93 ? 7.201 -4.346 18.398 1.00 81.12 93 LYS A O 1
ATOM 731 N N . ARG A 1 94 ? 7.319 -3.963 16.184 1.00 78.94 94 ARG A N 1
ATOM 732 C CA . ARG A 1 94 ? 6.772 -2.606 16.252 1.00 78.94 94 ARG A CA 1
ATOM 733 C C . ARG A 1 94 ? 5.293 -2.592 16.627 1.00 78.94 94 ARG A C 1
ATOM 735 O O . ARG A 1 94 ? 4.904 -1.810 17.484 1.00 78.94 94 ARG A O 1
ATOM 742 N N . VAL A 1 95 ? 4.481 -3.486 16.066 1.00 80.75 95 VAL A N 1
ATOM 743 C CA . VAL A 1 95 ? 3.056 -3.570 16.430 1.00 80.75 95 VAL A CA 1
ATOM 744 C C . VAL A 1 95 ? 2.863 -3.978 17.891 1.00 80.75 95 VAL A C 1
ATOM 746 O O . VAL A 1 95 ? 2.019 -3.401 18.576 1.00 80.75 95 VAL A O 1
ATOM 749 N N . ARG A 1 96 ? 3.675 -4.919 18.391 1.00 82.31 96 ARG A N 1
ATOM 750 C CA . ARG A 1 96 ? 3.686 -5.269 19.821 1.00 82.31 96 ARG A CA 1
ATOM 751 C C . ARG A 1 96 ? 4.008 -4.053 20.679 1.00 82.31 96 ARG A C 1
ATOM 753 O O . ARG A 1 96 ? 3.253 -3.730 21.589 1.00 82.31 96 ARG A O 1
ATOM 760 N N . TYR A 1 97 ? 5.058 -3.322 20.308 1.00 82.06 97 TYR A N 1
ATOM 761 C CA . TYR A 1 97 ? 5.458 -2.103 21.000 1.00 82.06 97 TYR A CA 1
ATOM 762 C C . TYR A 1 97 ? 4.343 -1.044 21.032 1.00 82.06 97 TYR A C 1
ATOM 764 O O . TYR A 1 97 ? 4.119 -0.446 22.080 1.00 82.06 97 TYR A O 1
ATOM 772 N N . LEU A 1 98 ? 3.590 -0.846 19.942 1.00 80.94 98 LEU A N 1
ATOM 773 C CA . LEU A 1 98 ? 2.459 0.091 19.933 1.00 80.94 98 LEU A CA 1
ATOM 774 C C . LEU A 1 98 ? 1.401 -0.271 20.985 1.00 80.94 98 LEU A C 1
ATOM 776 O O . LEU A 1 98 ? 0.987 0.589 21.758 1.00 80.94 98 LEU A O 1
ATOM 780 N N . ILE A 1 99 ? 0.982 -1.533 21.056 1.00 85.50 99 ILE A N 1
ATOM 781 C CA . ILE A 1 99 ? -0.053 -1.983 22.004 1.00 85.50 99 ILE A CA 1
ATOM 782 C C . ILE A 1 99 ? 0.451 -1.962 23.458 1.00 85.50 99 ILE A C 1
ATOM 784 O O . ILE A 1 99 ? -0.277 -1.585 24.388 1.00 85.50 99 ILE A O 1
ATOM 788 N N . GLU A 1 100 ? 1.703 -2.366 23.663 1.00 80.19 100 GLU A N 1
ATOM 789 C CA . GLU A 1 100 ? 2.314 -2.469 24.987 1.00 80.19 100 GLU A CA 1
ATOM 790 C C . GLU A 1 100 ? 2.637 -1.082 25.569 1.00 80.19 100 GLU A C 1
ATOM 792 O O . GLU A 1 100 ? 2.288 -0.814 26.720 1.00 80.19 100 GLU A O 1
ATOM 797 N N . MET A 1 101 ? 3.227 -0.181 24.772 1.00 69.75 101 MET A N 1
ATOM 798 C CA . MET A 1 101 ? 3.758 1.109 25.241 1.00 69.75 101 MET A CA 1
ATOM 799 C C . MET A 1 101 ? 2.848 2.305 24.945 1.00 69.75 101 MET A C 1
ATOM 801 O O . MET A 1 101 ? 2.657 3.141 25.827 1.00 69.75 101 MET A O 1
ATOM 805 N N . ASN A 1 102 ? 2.211 2.373 23.768 1.00 63.78 102 ASN A N 1
ATOM 806 C CA . ASN A 1 102 ? 1.361 3.520 23.389 1.00 63.78 102 ASN A CA 1
ATOM 807 C C . ASN A 1 102 ? -0.072 3.410 23.917 1.00 63.78 102 ASN A C 1
ATOM 809 O O . ASN A 1 102 ? -0.920 4.236 23.585 1.00 63.78 102 ASN A O 1
ATOM 813 N N . ARG A 1 103 ? -0.342 2.387 24.740 1.00 72.56 103 ARG A N 1
ATOM 814 C CA . ARG A 1 103 ? -1.637 2.097 25.377 1.00 72.56 103 ARG A CA 1
ATOM 815 C C . ARG A 1 103 ? -2.813 1.941 24.408 1.00 72.56 103 ARG A C 1
ATOM 817 O O . ARG A 1 103 ? -3.946 1.876 24.873 1.00 72.56 103 ARG A O 1
ATOM 824 N N . VAL A 1 104 ? -2.559 1.798 23.106 1.00 86.19 104 VAL A N 1
ATOM 825 C CA . VAL A 1 104 ? -3.622 1.515 22.138 1.00 86.19 104 VAL A CA 1
ATOM 826 C C . VAL A 1 104 ? -4.225 0.143 22.402 1.00 86.19 104 VAL A C 1
ATOM 828 O O . VAL A 1 104 ? -3.535 -0.799 22.804 1.00 86.19 104 VAL A O 1
ATOM 831 N N . LYS A 1 105 ? -5.533 0.027 22.175 1.00 88.81 105 LYS A N 1
ATOM 832 C CA . LYS A 1 105 ? -6.273 -1.221 22.408 1.00 88.81 105 LYS A CA 1
ATOM 833 C C . LYS A 1 105 ? -6.281 -2.106 21.173 1.00 88.81 105 LYS A C 1
ATOM 835 O O . LYS A 1 105 ? -6.281 -3.331 21.287 1.00 88.81 105 LYS A O 1
ATOM 840 N N . VAL A 1 106 ? -6.228 -1.475 20.002 1.00 91.62 106 VAL A N 1
ATOM 841 C CA . VAL A 1 106 ? -6.193 -2.129 18.697 1.00 91.62 106 VAL A CA 1
ATOM 842 C C . VAL A 1 106 ? -5.086 -1.516 17.842 1.00 91.62 106 VAL A C 1
ATOM 844 O O . VAL A 1 106 ? -4.857 -0.306 17.867 1.00 91.62 106 VAL A O 1
ATOM 847 N N . ALA A 1 107 ? -4.412 -2.349 17.053 1.00 91.81 107 ALA A N 1
ATOM 848 C CA . ALA A 1 107 ? -3.475 -1.910 16.029 1.00 91.81 107 ALA A CA 1
ATOM 849 C C . ALA A 1 107 ? -3.758 -2.606 14.690 1.00 91.81 107 ALA A C 1
ATOM 851 O O . ALA A 1 107 ? -3.964 -3.821 14.640 1.00 91.81 107 ALA A O 1
ATOM 852 N N . MET A 1 108 ? -3.740 -1.846 13.595 1.00 92.12 108 MET A N 1
ATOM 853 C CA . MET A 1 108 ? -3.842 -2.363 12.229 1.00 92.12 108 MET A CA 1
ATOM 854 C C . MET A 1 108 ? -2.489 -2.257 11.527 1.00 92.12 108 MET A C 1
ATOM 856 O O . MET A 1 108 ? -1.926 -1.173 11.405 1.00 92.12 108 MET A O 1
ATOM 860 N N . LEU A 1 109 ? -1.987 -3.382 11.025 1.00 91.00 109 LEU A N 1
ATOM 861 C CA . LEU A 1 109 ? -0.739 -3.456 10.276 1.00 91.00 109 LEU A CA 1
ATOM 862 C C . LEU A 1 109 ? -1.025 -3.672 8.794 1.00 91.00 109 LEU A C 1
ATOM 864 O O . LEU A 1 109 ? -1.549 -4.719 8.425 1.00 91.00 109 LEU A O 1
ATOM 868 N N . PHE A 1 110 ? -0.598 -2.738 7.951 1.00 91.25 110 PHE A N 1
ATOM 869 C CA . PHE A 1 110 ? -0.575 -2.858 6.498 1.00 91.25 110 PHE A CA 1
ATOM 870 C C . PHE A 1 110 ? 0.867 -3.081 6.030 1.00 91.25 110 PHE A C 1
ATOM 872 O O . PHE A 1 110 ? 1.705 -2.187 6.092 1.00 91.25 110 PHE A O 1
ATOM 879 N N . ASP A 1 111 ? 1.164 -4.282 5.540 1.00 89.69 111 ASP A N 1
ATOM 880 C CA . ASP A 1 111 ? 2.490 -4.672 5.053 1.00 89.69 111 ASP A CA 1
ATOM 881 C C . ASP A 1 111 ? 2.488 -4.738 3.522 1.00 89.69 111 ASP A C 1
ATOM 883 O O . ASP A 1 111 ? 1.919 -5.659 2.922 1.00 89.69 111 ASP A O 1
ATOM 887 N N . ILE A 1 112 ? 3.123 -3.745 2.901 1.00 91.00 112 ILE A N 1
ATOM 888 C CA . ILE A 1 112 ? 3.370 -3.642 1.467 1.00 91.00 112 ILE A CA 1
ATOM 889 C C . ILE A 1 112 ? 4.769 -4.198 1.172 1.00 91.00 112 ILE A C 1
ATOM 891 O O . ILE A 1 112 ? 5.758 -3.823 1.795 1.00 91.00 112 ILE A O 1
ATOM 895 N N . LYS A 1 113 ? 4.895 -5.053 0.159 1.00 90.44 113 LYS A N 1
ATOM 896 C CA . LYS A 1 113 ? 6.171 -5.648 -0.261 1.00 90.44 113 LYS A CA 1
ATOM 897 C C . LYS A 1 113 ? 6.401 -5.476 -1.746 1.00 90.44 113 LYS A C 1
ATOM 899 O O . LYS A 1 113 ? 5.523 -5.784 -2.548 1.00 90.44 113 LYS A O 1
ATOM 904 N N . GLU A 1 114 ? 7.609 -5.048 -2.098 1.00 91.50 114 GLU A N 1
ATOM 905 C CA . GLU A 1 114 ? 8.110 -5.065 -3.470 1.00 91.50 114 GLU A CA 1
ATOM 906 C C . GLU A 1 114 ? 9.034 -6.270 -3.698 1.00 91.50 114 GLU A C 1
ATOM 908 O O . GLU A 1 114 ? 10.058 -6.405 -3.032 1.00 91.50 114 GLU A O 1
ATOM 913 N N . THR A 1 115 ? 8.727 -7.120 -4.680 1.00 91.50 115 THR A N 1
ATOM 914 C CA . THR A 1 115 ? 9.542 -8.300 -5.007 1.00 91.50 115 THR A CA 1
ATOM 915 C C . THR A 1 115 ? 9.883 -8.376 -6.499 1.00 91.50 115 THR A C 1
ATOM 917 O O . THR A 1 115 ? 8.989 -8.379 -7.337 1.00 91.50 115 THR A O 1
ATOM 920 N N . PRO A 1 116 ? 11.167 -8.478 -6.885 1.00 92.12 116 PRO A N 1
ATOM 921 C CA . PRO A 1 116 ? 12.340 -8.191 -6.064 1.00 92.12 116 PRO A CA 1
ATOM 922 C C . PRO A 1 116 ? 12.399 -6.712 -5.664 1.00 92.12 116 PRO A C 1
ATOM 924 O O . PRO A 1 116 ? 12.010 -5.854 -6.460 1.00 92.12 116 PRO A O 1
ATOM 927 N N . ASN A 1 117 ? 12.991 -6.422 -4.502 1.00 89.88 117 ASN A N 1
ATOM 928 C CA . ASN A 1 117 ? 13.247 -5.056 -4.040 1.00 89.88 117 ASN A CA 1
ATOM 929 C C . ASN A 1 117 ? 13.936 -4.200 -5.113 1.00 89.88 117 ASN A C 1
ATOM 931 O O . ASN A 1 117 ? 14.751 -4.684 -5.914 1.00 89.88 117 ASN A O 1
ATOM 935 N N . TYR A 1 118 ? 13.619 -2.908 -5.107 1.00 90.69 118 TYR A N 1
ATOM 936 C CA . TYR A 1 118 ? 14.179 -1.968 -6.061 1.00 90.69 118 TYR A CA 1
ATOM 937 C C . TYR A 1 118 ? 15.698 -1.869 -5.958 1.00 90.69 118 TYR A C 1
ATOM 939 O O . TYR A 1 118 ? 16.278 -1.638 -4.897 1.00 90.69 118 TYR A O 1
ATOM 947 N N . LYS A 1 119 ? 16.334 -1.958 -7.120 1.00 91.19 119 LYS A N 1
ATOM 948 C CA . LYS A 1 119 ? 17.703 -1.515 -7.356 1.00 91.19 119 LYS A CA 1
ATOM 949 C C . LYS A 1 119 ? 17.659 -0.663 -8.613 1.00 91.19 119 LYS A C 1
ATOM 951 O O . LYS A 1 119 ? 17.000 -1.054 -9.572 1.00 91.19 119 LYS A O 1
ATOM 956 N N . ASN A 1 120 ? 18.342 0.483 -8.611 1.00 94.25 120 ASN A N 1
ATOM 957 C CA . ASN A 1 120 ? 18.403 1.337 -9.797 1.00 94.25 120 ASN A CA 1
ATOM 958 C C . ASN A 1 120 ? 18.972 0.526 -10.982 1.00 94.25 120 ASN A C 1
ATOM 960 O O . ASN A 1 120 ? 20.148 0.148 -10.916 1.00 94.25 120 ASN A O 1
ATOM 964 N N . PRO A 1 121 ? 18.178 0.262 -12.042 1.00 95.06 121 PRO A N 1
ATOM 965 C CA . PRO A 1 121 ? 18.606 -0.599 -13.138 1.00 95.06 121 PRO A CA 1
ATOM 966 C C . PRO A 1 121 ? 19.769 0.011 -13.926 1.00 95.06 121 PRO A C 1
ATOM 968 O O . PRO A 1 121 ? 20.605 -0.725 -14.437 1.00 95.06 121 PRO A O 1
ATOM 971 N N . LEU A 1 122 ? 19.903 1.341 -13.954 1.00 95.00 122 LEU A N 1
ATOM 972 C CA . LEU A 1 122 ? 20.941 2.047 -14.715 1.00 95.00 122 LEU A CA 1
ATOM 973 C C . LEU A 1 122 ? 22.330 2.012 -14.056 1.00 95.00 122 LEU A C 1
ATOM 975 O O . LEU A 1 122 ? 23.251 2.669 -14.530 1.00 95.00 122 LEU A O 1
ATOM 979 N N . ARG A 1 123 ? 22.508 1.255 -12.965 1.00 92.81 123 ARG A N 1
ATOM 980 C CA . ARG A 1 123 ? 23.830 1.027 -12.354 1.00 92.81 123 ARG A CA 1
ATOM 981 C C . ARG A 1 123 ? 24.700 0.039 -13.132 1.00 92.81 123 ARG A C 1
ATOM 983 O O . ARG A 1 123 ? 25.900 -0.002 -12.900 1.00 92.81 123 ARG A O 1
ATOM 990 N N . THR A 1 124 ? 24.115 -0.754 -14.025 1.00 93.75 124 THR A N 1
ATOM 991 C CA . THR A 1 124 ? 24.835 -1.758 -14.821 1.00 93.75 124 THR A CA 1
ATOM 992 C C . THR A 1 124 ? 24.907 -1.332 -16.283 1.00 93.75 124 THR A C 1
ATOM 994 O O . THR A 1 124 ? 23.886 -0.930 -16.844 1.00 93.75 124 THR A O 1
ATOM 997 N N . GLU A 1 125 ? 26.066 -1.495 -16.920 1.00 94.44 125 GLU A N 1
ATOM 998 C CA . GLU A 1 125 ? 26.270 -1.128 -18.331 1.00 94.44 125 GLU A CA 1
ATOM 999 C C . GLU A 1 125 ? 25.340 -1.870 -19.299 1.00 94.44 125 GLU A C 1
ATOM 1001 O O . GLU A 1 125 ? 24.870 -1.291 -20.273 1.00 94.44 125 GLU A O 1
ATOM 1006 N N . GLU A 1 126 ? 25.008 -3.130 -19.014 1.00 96.00 126 GLU A N 1
ATOM 1007 C CA . GLU A 1 126 ? 24.059 -3.906 -19.819 1.00 96.00 126 GLU A CA 1
ATOM 1008 C C . GLU A 1 126 ? 22.673 -3.244 -19.869 1.00 96.00 126 GLU A C 1
ATOM 1010 O O . GLU A 1 126 ? 22.162 -2.939 -20.946 1.00 96.00 126 GLU A O 1
ATOM 1015 N N . ASN A 1 127 ? 22.108 -2.903 -18.707 1.00 96.31 127 ASN A N 1
ATOM 1016 C CA . ASN A 1 127 ? 20.836 -2.182 -18.643 1.00 96.31 127 ASN A CA 1
ATOM 1017 C C . ASN A 1 127 ? 20.910 -0.783 -19.260 1.00 96.31 127 ASN A C 1
ATOM 1019 O O . ASN A 1 127 ? 19.912 -0.340 -19.820 1.00 96.31 127 ASN A O 1
ATOM 1023 N N . LYS A 1 128 ? 22.048 -0.077 -19.180 1.00 95.94 128 LYS A N 1
ATOM 1024 C CA . LYS A 1 128 ? 22.205 1.222 -19.859 1.00 95.94 128 LYS A CA 1
ATOM 1025 C C . LYS A 1 128 ? 22.108 1.067 -21.378 1.00 95.94 128 LYS A C 1
ATOM 1027 O O . LYS A 1 128 ? 21.430 1.868 -22.015 1.00 95.94 128 LYS A O 1
ATOM 1032 N N . LYS A 1 129 ? 22.732 0.030 -21.952 1.00 96.25 129 LYS A N 1
ATOM 1033 C CA . LYS A 1 129 ? 22.648 -0.272 -23.392 1.00 96.25 129 LYS A CA 1
ATOM 1034 C C . LYS A 1 129 ? 21.212 -0.571 -23.822 1.00 96.25 129 LYS A C 1
ATOM 1036 O O . LYS A 1 129 ? 20.742 0.028 -24.786 1.00 96.25 129 LYS A O 1
ATOM 1041 N N . ILE A 1 130 ? 20.513 -1.437 -23.080 1.00 96.62 130 ILE A N 1
ATOM 1042 C CA . ILE A 1 130 ? 19.093 -1.752 -23.321 1.00 96.62 130 ILE A CA 1
ATOM 1043 C C . ILE A 1 130 ? 18.257 -0.472 -23.248 1.00 96.62 130 ILE A C 1
ATOM 1045 O O . ILE A 1 130 ? 17.547 -0.140 -24.192 1.00 96.62 130 ILE A O 1
ATOM 1049 N N . TYR A 1 131 ? 18.401 0.283 -22.157 1.00 95.88 131 TYR A N 1
ATOM 1050 C CA . TYR A 1 131 ? 17.683 1.531 -21.927 1.00 95.88 131 TYR A CA 1
ATOM 1051 C C . TYR A 1 131 ? 17.864 2.532 -23.072 1.00 95.88 131 TYR A C 1
ATOM 1053 O O . TYR A 1 131 ? 16.874 3.048 -23.589 1.00 95.88 131 TYR A O 1
ATOM 1061 N N . HIS A 1 132 ? 19.105 2.806 -23.484 1.00 94.94 132 HIS A N 1
ATOM 1062 C CA . HIS A 1 132 ? 19.386 3.763 -24.556 1.00 94.94 132 HIS A CA 1
ATOM 1063 C C . HIS A 1 132 ? 18.815 3.294 -25.898 1.00 94.94 132 HIS A C 1
ATOM 1065 O O . HIS A 1 132 ? 18.166 4.085 -26.582 1.00 94.94 132 HIS A O 1
ATOM 1071 N N . SER A 1 133 ? 18.983 2.012 -26.244 1.00 96.50 133 SER A N 1
ATOM 1072 C CA . SER A 1 133 ? 18.433 1.441 -27.481 1.00 96.50 133 SER A CA 1
ATOM 1073 C C . SER A 1 133 ? 16.907 1.543 -27.522 1.00 96.50 133 SER A C 1
ATOM 1075 O O . SER A 1 133 ? 16.339 2.041 -28.493 1.00 96.50 133 SER A O 1
ATOM 1077 N N . GLU A 1 134 ? 16.235 1.122 -26.450 1.00 96.12 134 GLU A N 1
ATOM 1078 C CA . GLU A 1 134 ? 14.773 1.136 -26.354 1.00 96.12 134 GLU A CA 1
ATOM 1079 C C . GLU A 1 134 ? 14.209 2.556 -26.337 1.00 96.12 134 GLU A C 1
ATOM 1081 O O . GLU A 1 134 ? 13.175 2.828 -26.947 1.00 96.12 134 GLU A O 1
ATOM 1086 N N . ARG A 1 135 ? 14.896 3.492 -25.672 1.00 94.19 135 ARG A N 1
ATOM 1087 C CA . ARG A 1 135 ? 14.482 4.898 -25.631 1.00 94.19 135 ARG A CA 1
ATOM 1088 C C . ARG A 1 135 ? 14.578 5.570 -26.998 1.00 94.19 135 ARG A C 1
ATOM 1090 O O . ARG A 1 135 ? 13.746 6.420 -27.301 1.00 94.19 135 ARG A O 1
ATOM 1097 N N . ILE A 1 136 ? 15.586 5.221 -27.801 1.00 94.06 136 ILE A N 1
ATOM 1098 C CA . ILE A 1 136 ? 15.737 5.727 -29.174 1.00 94.06 136 ILE A CA 1
ATOM 1099 C C . ILE A 1 136 ? 14.666 5.125 -30.088 1.00 94.06 136 ILE A C 1
ATOM 1101 O O . ILE A 1 136 ? 14.083 5.854 -30.886 1.00 94.06 136 ILE A O 1
ATOM 1105 N N . ALA A 1 137 ? 14.392 3.824 -29.963 1.00 94.00 137 ALA A N 1
ATOM 1106 C CA . ALA A 1 137 ? 13.398 3.138 -30.786 1.00 94.00 137 ALA A CA 1
ATOM 1107 C C . ALA A 1 137 ? 11.958 3.579 -30.472 1.00 94.00 137 ALA A C 1
ATOM 1109 O O . ALA A 1 137 ? 11.139 3.699 -31.379 1.00 94.00 137 ALA A O 1
ATOM 1110 N N . ASN A 1 138 ? 11.655 3.839 -29.197 1.00 91.00 138 ASN A N 1
ATOM 1111 C CA . ASN A 1 138 ? 10.298 4.096 -28.716 1.00 91.00 138 ASN A CA 1
ATOM 1112 C C . ASN A 1 138 ? 10.213 5.377 -27.864 1.00 91.00 138 ASN A C 1
ATOM 1114 O O . ASN A 1 138 ? 9.817 5.305 -26.700 1.00 91.00 138 ASN A O 1
ATOM 1118 N N . PRO A 1 139 ? 10.581 6.561 -28.386 1.00 91.00 139 PRO A N 1
ATOM 1119 C CA . PRO A 1 139 ? 10.597 7.781 -27.590 1.00 91.00 139 PRO A CA 1
ATOM 1120 C C . PRO A 1 139 ? 9.184 8.153 -27.124 1.00 91.00 139 PRO A C 1
ATOM 1122 O O . PRO A 1 139 ? 8.218 8.078 -27.882 1.00 91.00 139 PRO A O 1
ATOM 1125 N N . GLY A 1 140 ? 9.046 8.611 -25.879 1.00 91.25 140 GLY A N 1
ATOM 1126 C CA . GLY A 1 140 ? 7.744 9.053 -25.394 1.00 91.25 140 GLY A CA 1
ATOM 1127 C C . GLY A 1 140 ? 7.726 9.581 -23.967 1.00 91.25 140 GLY A C 1
ATOM 1128 O O . GLY A 1 140 ? 8.713 9.553 -23.228 1.00 91.25 140 GLY A O 1
ATOM 1129 N N . ASN A 1 141 ? 6.551 10.070 -23.573 1.00 92.06 141 ASN A N 1
ATOM 1130 C CA . ASN A 1 141 ? 6.291 10.470 -22.198 1.00 92.06 141 ASN A CA 1
ATOM 1131 C C . ASN A 1 141 ? 6.264 9.223 -21.298 1.00 92.06 141 ASN A C 1
ATOM 1133 O O . ASN A 1 141 ? 5.443 8.326 -21.495 1.00 92.06 141 ASN A O 1
ATOM 1137 N N . SER A 1 142 ? 7.133 9.181 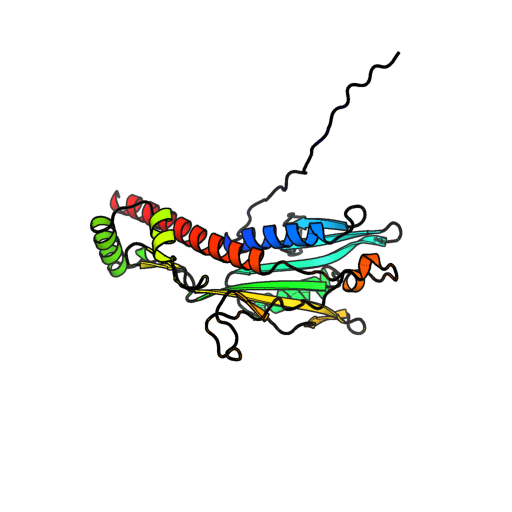-20.286 1.00 90.12 142 SER A N 1
ATOM 1138 C CA . SER A 1 142 ? 7.283 8.022 -19.397 1.00 90.12 142 SER A CA 1
ATOM 1139 C C . SER A 1 142 ? 5.990 7.636 -18.684 1.00 90.12 142 SER A C 1
ATOM 1141 O O . SER A 1 142 ? 5.693 6.451 -18.568 1.00 90.12 142 SER A O 1
ATOM 1143 N N . THR A 1 143 ? 5.181 8.603 -18.247 1.00 91.25 143 THR A N 1
ATOM 1144 C CA . THR A 1 143 ? 3.895 8.332 -17.594 1.00 91.25 143 THR A CA 1
ATOM 1145 C C . THR A 1 143 ? 2.908 7.673 -18.556 1.00 91.25 143 THR A C 1
ATOM 1147 O O . THR A 1 143 ? 2.212 6.734 -18.169 1.00 91.25 143 THR A O 1
ATOM 1150 N N . VAL A 1 144 ? 2.860 8.119 -19.814 1.00 94.56 144 VAL A N 1
ATOM 1151 C CA . VAL A 1 144 ? 2.005 7.512 -20.849 1.00 94.56 144 VAL A CA 1
ATOM 1152 C C . VAL A 1 144 ? 2.473 6.094 -21.169 1.00 94.56 144 VAL A C 1
ATOM 1154 O O . VAL A 1 144 ? 1.658 5.172 -21.157 1.00 94.56 144 VAL A O 1
ATOM 1157 N N . LEU A 1 145 ? 3.777 5.900 -21.370 1.00 95.88 145 LEU A N 1
ATOM 1158 C CA . LEU A 1 145 ? 4.362 4.593 -21.675 1.00 95.88 145 LEU A CA 1
ATOM 1159 C C . LEU A 1 145 ? 4.170 3.593 -20.526 1.00 95.88 145 LEU A C 1
ATOM 1161 O O . LEU A 1 145 ? 3.790 2.452 -20.765 1.00 95.88 145 LEU A O 1
ATOM 1165 N N . ILE A 1 146 ? 4.335 4.020 -19.269 1.00 96.44 146 ILE A N 1
ATOM 1166 C CA . ILE A 1 146 ? 4.058 3.181 -18.091 1.00 96.44 146 ILE A CA 1
ATOM 1167 C C . ILE A 1 146 ? 2.578 2.782 -18.040 1.00 96.44 146 ILE A C 1
ATOM 1169 O O . ILE A 1 146 ? 2.261 1.620 -17.776 1.00 96.44 146 ILE A O 1
ATOM 1173 N N . ARG A 1 147 ? 1.655 3.718 -18.305 1.00 94.62 147 ARG A N 1
ATOM 1174 C CA . ARG A 1 147 ? 0.213 3.415 -18.357 1.00 94.62 147 ARG A CA 1
ATOM 1175 C C . ARG A 1 147 ? -0.108 2.396 -19.447 1.00 94.62 147 ARG A C 1
ATOM 1177 O O . ARG A 1 147 ? -0.867 1.469 -19.186 1.00 94.62 147 ARG A O 1
ATOM 1184 N N . GLN A 1 148 ? 0.475 2.555 -20.633 1.00 95.25 148 GLN A N 1
ATOM 1185 C CA . GLN A 1 148 ? 0.315 1.613 -21.741 1.00 95.25 148 GLN A CA 1
ATOM 1186 C C . GLN A 1 148 ? 0.887 0.239 -21.392 1.00 95.25 148 GLN A C 1
ATOM 1188 O O . GLN A 1 148 ? 0.196 -0.757 -21.571 1.00 95.25 148 GLN A O 1
ATOM 1193 N N . TYR A 1 149 ? 2.091 0.189 -20.817 1.00 95.31 149 TYR A N 1
ATOM 1194 C CA . TYR A 1 149 ? 2.718 -1.052 -20.369 1.00 95.31 149 TYR A CA 1
ATOM 1195 C C . TYR A 1 149 ? 1.837 -1.806 -19.363 1.00 95.31 149 TYR A C 1
ATOM 1197 O O . TYR A 1 149 ? 1.714 -3.026 -19.451 1.00 95.31 149 TYR A O 1
ATOM 1205 N N . CYS A 1 150 ? 1.202 -1.095 -18.426 1.00 95.50 150 CYS A N 1
ATOM 1206 C CA . CYS A 1 150 ? 0.340 -1.700 -17.407 1.00 95.50 150 CYS A CA 1
ATOM 1207 C C . CYS A 1 150 ? -1.045 -2.113 -17.930 1.00 95.50 150 CYS A C 1
ATOM 1209 O O . CYS A 1 150 ? -1.751 -2.848 -17.242 1.00 95.50 150 CYS A O 1
ATOM 1211 N N . LYS A 1 151 ? -1.468 -1.647 -19.111 1.00 93.94 151 LYS A N 1
ATOM 1212 C CA . LYS A 1 151 ? -2.808 -1.925 -19.639 1.00 93.94 151 LYS A CA 1
ATOM 1213 C C . LYS A 1 151 ? -2.982 -3.429 -19.881 1.00 93.94 151 LYS A C 1
ATOM 1215 O O . LYS A 1 151 ? -2.192 -4.038 -20.593 1.00 93.94 151 LYS A O 1
ATOM 1220 N N . GLY A 1 152 ? -4.026 -4.016 -19.294 1.00 89.19 152 GLY A N 1
ATOM 1221 C CA . GLY A 1 152 ? -4.324 -5.450 -19.408 1.00 89.19 152 GLY A CA 1
ATOM 1222 C C . GLY A 1 152 ? -3.412 -6.365 -18.582 1.00 89.19 152 GLY A C 1
ATOM 1223 O O . GLY A 1 152 ? -3.571 -7.580 -18.643 1.00 89.19 152 GLY A O 1
ATOM 1224 N N . ARG A 1 153 ? -2.471 -5.810 -17.806 1.00 92.94 153 ARG A N 1
ATOM 1225 C CA . ARG A 1 153 ? -1.664 -6.572 -16.846 1.00 92.94 153 ARG A CA 1
ATOM 1226 C C . ARG A 1 153 ? -2.321 -6.566 -15.475 1.00 92.94 153 ARG A C 1
ATOM 1228 O O . ARG A 1 153 ? -3.110 -5.679 -15.154 1.00 92.94 153 ARG A O 1
ATOM 1235 N N . THR A 1 154 ? -1.938 -7.527 -14.641 1.00 91.69 154 THR A N 1
ATOM 1236 C CA . THR A 1 154 ? -2.382 -7.555 -13.249 1.00 91.69 154 THR A CA 1
ATOM 1237 C C . THR A 1 154 ? -1.917 -6.295 -12.509 1.00 91.69 154 THR A C 1
ATOM 1239 O O . THR A 1 154 ? -0.800 -5.809 -12.750 1.00 91.69 154 THR A O 1
ATOM 1242 N N . PRO A 1 155 ? -2.738 -5.753 -11.592 1.00 91.19 155 PRO A N 1
ATOM 1243 C CA . PRO A 1 155 ? -2.466 -4.473 -10.939 1.00 91.19 155 PRO A CA 1
ATOM 1244 C C . PRO A 1 155 ? -1.237 -4.507 -10.021 1.00 91.19 155 PRO A C 1
ATOM 1246 O O . PRO A 1 155 ? -0.707 -3.454 -9.690 1.00 91.19 155 PRO A O 1
ATOM 1249 N N . TYR A 1 156 ? -0.749 -5.696 -9.662 1.00 92.12 156 TYR A N 1
ATOM 1250 C CA . TYR A 1 156 ? 0.441 -5.922 -8.839 1.00 92.12 156 TYR A CA 1
ATOM 1251 C C . TYR A 1 156 ? 1.705 -6.270 -9.640 1.00 92.12 156 TYR A C 1
ATOM 1253 O O . TYR A 1 156 ? 2.769 -6.412 -9.04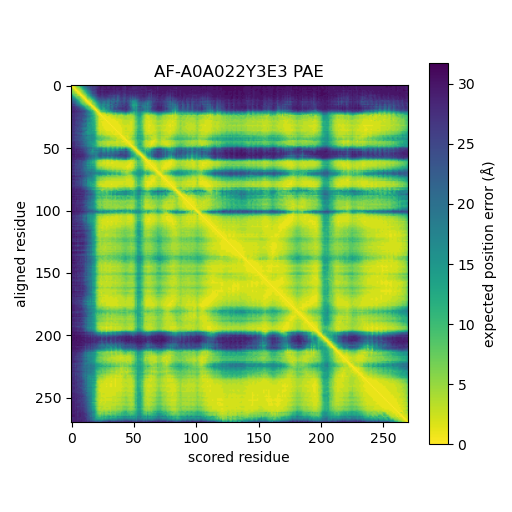6 1.00 92.12 156 TYR A O 1
ATOM 1261 N N . SER A 1 157 ? 1.615 -6.419 -10.968 1.00 94.25 157 SER A N 1
ATOM 1262 C CA . SER A 1 157 ? 2.743 -6.839 -11.816 1.00 94.25 157 SER A CA 1
ATOM 1263 C C . SER A 1 157 ? 3.934 -5.861 -11.783 1.00 94.25 157 SER A C 1
ATOM 1265 O O . SER A 1 157 ? 3.750 -4.668 -11.496 1.00 94.25 157 SER A O 1
ATOM 1267 N N . PRO A 1 158 ? 5.159 -6.310 -12.131 1.00 96.56 158 PRO A N 1
ATOM 1268 C CA . PRO A 1 158 ? 6.323 -5.432 -12.208 1.00 96.56 158 PRO A CA 1
ATOM 1269 C C . PRO A 1 158 ? 6.132 -4.358 -13.275 1.00 96.56 158 PRO A C 1
ATOM 1271 O O . PRO A 1 158 ? 5.548 -4.629 -14.327 1.00 96.56 158 PRO A O 1
ATOM 1274 N N . VAL A 1 159 ? 6.700 -3.169 -13.062 1.00 97.50 159 VAL A N 1
ATOM 1275 C CA . VAL A 1 159 ? 6.676 -2.078 -14.051 1.00 97.50 159 VAL A CA 1
ATOM 1276 C C . VAL A 1 159 ? 7.999 -2.015 -14.800 1.00 97.50 159 VAL A C 1
ATOM 1278 O O . VAL A 1 159 ? 9.057 -1.818 -14.194 1.00 97.50 159 VAL A O 1
ATOM 1281 N N . PHE A 1 160 ? 7.922 -2.112 -16.126 1.00 97.00 160 PHE A N 1
ATOM 1282 C CA . PHE A 1 160 ? 9.046 -1.896 -17.028 1.00 97.00 160 PHE A CA 1
ATOM 1283 C C . PHE A 1 160 ? 8.829 -0.633 -17.857 1.00 97.00 160 PHE A C 1
ATOM 1285 O O . PHE A 1 160 ? 7.704 -0.265 -18.190 1.00 97.00 160 PHE A O 1
ATOM 1292 N N . LEU A 1 161 ? 9.932 0.026 -18.190 1.00 97.31 161 LEU A N 1
ATOM 1293 C CA . LEU A 1 161 ? 9.971 1.152 -19.114 1.00 97.31 161 LEU A CA 1
ATOM 1294 C C . LEU A 1 161 ? 11.337 1.136 -19.797 1.00 97.31 161 LEU A C 1
ATOM 1296 O O . LEU A 1 161 ? 12.356 1.044 -19.112 1.00 97.31 161 LEU A O 1
ATOM 1300 N N . TYR A 1 162 ? 11.341 1.227 -21.129 1.00 96.38 162 TYR A N 1
ATOM 1301 C CA . TYR A 1 162 ? 12.545 1.131 -21.965 1.00 96.38 162 TYR A CA 1
ATOM 1302 C C . TYR A 1 162 ? 13.364 -0.140 -21.694 1.00 96.38 162 TYR A C 1
ATOM 1304 O O . TYR A 1 162 ? 14.555 -0.083 -21.402 1.00 96.38 162 TYR A O 1
ATOM 1312 N N . GLY A 1 163 ? 12.690 -1.294 -21.700 1.00 94.81 163 GLY A N 1
ATOM 1313 C CA . GLY A 1 163 ? 13.321 -2.610 -21.545 1.00 94.81 163 GLY A CA 1
ATOM 1314 C C . GLY A 1 163 ? 13.859 -2.938 -20.147 1.00 94.81 163 GLY A C 1
ATOM 1315 O O . GLY A 1 163 ? 14.245 -4.077 -19.907 1.00 94.81 163 GLY A O 1
ATOM 1316 N N . VAL A 1 164 ? 13.845 -1.995 -19.198 1.00 96.94 164 VAL A N 1
ATOM 1317 C CA . VAL A 1 164 ? 14.378 -2.202 -17.841 1.00 96.94 164 VAL A CA 1
ATOM 1318 C C . VAL A 1 164 ? 13.293 -2.098 -16.767 1.00 96.94 164 VAL A C 1
ATOM 1320 O O . VAL A 1 164 ? 12.294 -1.386 -16.918 1.00 96.94 164 VAL A O 1
ATOM 1323 N N . ARG A 1 165 ? 13.485 -2.830 -15.663 1.00 96.75 165 ARG A N 1
ATOM 1324 C CA . ARG A 1 165 ? 12.537 -2.912 -14.542 1.00 96.75 165 ARG A CA 1
ATOM 1325 C C . ARG A 1 165 ? 12.719 -1.740 -13.580 1.00 96.75 165 ARG A C 1
ATOM 1327 O O . ARG A 1 165 ? 13.765 -1.612 -12.949 1.00 96.75 165 ARG A O 1
ATOM 1334 N N . TRP A 1 166 ? 11.673 -0.941 -13.405 1.00 96.12 166 TRP A N 1
ATOM 1335 C CA . TRP A 1 166 ? 11.642 0.185 -12.459 1.00 96.12 166 TRP A CA 1
ATOM 1336 C C . TRP A 1 166 ? 10.934 -0.149 -11.151 1.00 96.12 166 TRP A C 1
ATOM 1338 O O . TRP A 1 166 ? 11.114 0.536 -10.140 1.00 96.12 166 TRP A O 1
ATOM 1348 N N . MET A 1 167 ? 10.143 -1.218 -11.166 1.00 94.19 167 MET A N 1
ATOM 1349 C CA . MET A 1 167 ? 9.452 -1.718 -9.993 1.00 94.19 167 MET A CA 1
ATOM 1350 C C . MET A 1 167 ? 9.291 -3.230 -10.060 1.00 94.19 167 MET A C 1
ATOM 1352 O O . MET A 1 167 ? 8.989 -3.769 -11.125 1.00 94.19 167 MET A O 1
ATOM 1356 N N . GLY A 1 168 ? 9.505 -3.905 -8.934 1.00 94.12 168 GLY A N 1
ATOM 1357 C CA . GLY A 1 168 ? 9.080 -5.287 -8.732 1.00 94.12 168 GLY A CA 1
ATOM 1358 C C . GLY A 1 168 ? 7.566 -5.439 -8.648 1.00 94.12 168 GLY A C 1
ATOM 1359 O O . GLY A 1 168 ? 6.813 -4.476 -8.775 1.00 94.12 168 GLY A O 1
ATOM 1360 N N . GLU A 1 169 ? 7.135 -6.674 -8.447 1.00 94.38 169 GLU A N 1
ATOM 1361 C CA . GLU A 1 169 ? 5.762 -6.981 -8.073 1.00 94.38 169 GLU A CA 1
ATOM 1362 C C . GLU A 1 169 ? 5.445 -6.337 -6.733 1.00 94.38 169 GLU A C 1
ATOM 1364 O O . GLU A 1 169 ? 6.265 -6.386 -5.817 1.00 94.38 169 GLU A O 1
ATOM 1369 N N . LEU A 1 170 ? 4.270 -5.727 -6.625 1.00 93.12 170 LEU A N 1
ATOM 1370 C CA . LEU A 1 170 ? 3.831 -5.057 -5.410 1.00 93.12 170 LEU A CA 1
ATOM 1371 C C . LEU A 1 170 ? 2.690 -5.853 -4.784 1.00 93.12 170 LEU A C 1
ATOM 1373 O O . LEU A 1 170 ? 1.625 -5.972 -5.377 1.00 93.12 170 LEU A O 1
ATOM 1377 N N . THR A 1 171 ? 2.891 -6.370 -3.580 1.00 92.31 171 THR A N 1
ATOM 1378 C CA . THR A 1 171 ? 1.845 -7.055 -2.807 1.00 92.31 171 THR A CA 1
ATOM 1379 C C . THR A 1 171 ? 1.542 -6.276 -1.538 1.00 92.31 171 THR A C 1
ATOM 1381 O O . THR A 1 171 ? 2.449 -5.653 -1.000 1.00 92.31 171 THR A O 1
ATOM 1384 N N . ALA A 1 172 ? 0.314 -6.332 -1.036 1.00 91.94 172 ALA A N 1
ATOM 1385 C CA . ALA A 1 172 ? -0.059 -5.759 0.248 1.00 91.94 172 ALA A CA 1
ATOM 1386 C C . ALA A 1 172 ? -0.964 -6.712 1.033 1.00 91.94 172 ALA A C 1
ATOM 1388 O O . ALA A 1 172 ? -1.867 -7.352 0.479 1.00 91.94 172 ALA A O 1
ATOM 1389 N N . ALA A 1 173 ? -0.701 -6.800 2.332 1.00 91.00 173 ALA A N 1
ATOM 1390 C CA . ALA A 1 173 ? -1.485 -7.571 3.279 1.00 91.00 173 ALA A CA 1
ATOM 1391 C C . ALA A 1 173 ? -1.826 -6.730 4.507 1.00 91.00 173 ALA A C 1
ATOM 1393 O O . ALA A 1 173 ? -1.101 -5.793 4.830 1.00 91.00 173 ALA A O 1
ATOM 1394 N N . VAL A 1 174 ? -2.906 -7.088 5.190 1.00 91.19 174 VAL A N 1
ATOM 1395 C CA . VAL A 1 174 ? -3.333 -6.456 6.437 1.00 91.19 174 VAL A CA 1
ATOM 1396 C C . VAL A 1 174 ? -3.489 -7.494 7.542 1.00 91.19 174 VAL A C 1
ATOM 1398 O O . VAL A 1 174 ? -3.806 -8.658 7.276 1.00 91.19 174 VAL A O 1
ATOM 1401 N N . GLN A 1 175 ? -3.239 -7.079 8.779 1.00 91.19 175 GLN A N 1
ATOM 1402 C CA . GLN A 1 175 ? -3.471 -7.870 9.980 1.00 91.19 175 GLN A CA 1
ATOM 1403 C C . GLN A 1 175 ? -3.876 -6.959 11.141 1.00 91.19 175 GLN A C 1
ATOM 1405 O O . GLN A 1 175 ? -3.355 -5.853 11.272 1.00 91.19 175 GLN A O 1
ATOM 1410 N N . VAL A 1 176 ? -4.795 -7.427 11.984 1.00 92.12 176 VAL A N 1
ATOM 1411 C CA . VAL A 1 176 ? -5.263 -6.704 13.171 1.00 92.12 176 VAL A CA 1
ATOM 1412 C C . VAL A 1 176 ? -4.723 -7.373 14.420 1.00 92.12 176 VAL A C 1
ATOM 1414 O O . VAL A 1 176 ? -4.759 -8.599 14.551 1.00 92.12 176 VAL A O 1
ATOM 1417 N N . PHE A 1 177 ? -4.278 -6.548 15.354 1.00 92.00 177 PHE A N 1
ATOM 1418 C CA . PHE A 1 177 ? -3.825 -6.938 16.674 1.00 92.00 177 PHE A CA 1
ATOM 1419 C C . PHE A 1 177 ? -4.675 -6.233 17.726 1.00 92.00 177 PHE A C 1
ATOM 1421 O O . PHE A 1 177 ? -5.098 -5.095 17.534 1.00 92.00 177 PHE A O 1
ATOM 1428 N N . GLY A 1 178 ? -4.943 -6.926 18.823 1.00 91.44 178 GLY A N 1
ATOM 1429 C CA . GLY A 1 178 ? -5.623 -6.387 19.992 1.00 91.44 178 GLY A CA 1
ATOM 1430 C C . GLY A 1 178 ? -4.785 -6.599 21.239 1.00 91.44 178 GLY A C 1
ATOM 1431 O O . GLY A 1 178 ? -3.844 -7.396 21.236 1.00 91.44 178 GLY A O 1
ATOM 1432 N N . LYS A 1 179 ? -5.143 -5.890 22.301 1.00 89.19 179 LYS A N 1
ATOM 1433 C CA . LYS A 1 179 ? -4.548 -6.067 23.620 1.00 89.19 179 LYS A CA 1
ATOM 1434 C C . LYS A 1 179 ? -5.251 -7.188 24.380 1.00 89.19 179 LYS A C 1
ATOM 1436 O O . LYS A 1 179 ? -6.462 -7.125 24.580 1.00 89.19 179 LYS A O 1
ATOM 1441 N N . ASP A 1 180 ? -4.500 -8.192 24.817 1.00 87.00 180 ASP A N 1
ATOM 1442 C CA . ASP A 1 180 ? -5.015 -9.202 25.736 1.00 87.00 180 ASP A CA 1
ATOM 1443 C C . ASP A 1 180 ? -5.349 -8.556 27.087 1.00 87.00 180 ASP A C 1
ATOM 1445 O O . ASP A 1 180 ? -4.544 -7.822 27.660 1.00 87.00 180 ASP A O 1
ATOM 1449 N N . THR A 1 181 ? -6.551 -8.804 27.605 1.00 81.94 181 THR A N 1
ATOM 1450 C CA . THR A 1 181 ? -7.025 -8.158 28.837 1.00 81.94 181 THR A CA 1
ATOM 1451 C C . THR A 1 181 ? -6.386 -8.721 30.105 1.00 81.94 181 THR A C 1
ATOM 1453 O O . THR A 1 181 ? -6.416 -8.051 31.133 1.00 81.94 181 THR A O 1
ATOM 1456 N N . ALA A 1 182 ? -5.844 -9.942 30.061 1.00 85.31 182 ALA A N 1
ATOM 1457 C CA . ALA A 1 182 ? -5.238 -10.600 31.214 1.00 85.31 182 ALA A CA 1
ATOM 1458 C C . ALA A 1 182 ? -3.731 -10.321 31.308 1.00 85.31 182 ALA A C 1
ATOM 1460 O O . ALA A 1 182 ? -3.226 -10.066 32.400 1.00 85.31 182 ALA A O 1
ATOM 1461 N N . THR A 1 183 ? -3.017 -10.359 30.181 1.00 85.44 183 THR A N 1
ATOM 1462 C CA . THR A 1 183 ? -1.558 -10.179 30.131 1.00 85.44 183 THR A CA 1
ATOM 1463 C C . THR A 1 183 ? -1.142 -8.773 29.708 1.00 85.44 183 THR A C 1
ATOM 1465 O O . THR A 1 183 ? -0.0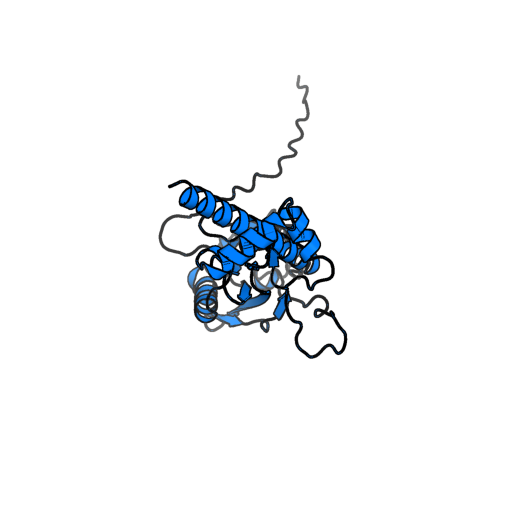33 -8.344 30.016 1.00 85.44 183 THR A O 1
ATOM 1468 N N . GLY A 1 184 ? -2.016 -8.034 29.017 1.00 83.06 184 GLY A N 1
ATOM 1469 C CA . GLY A 1 184 ? -1.682 -6.747 28.408 1.00 83.06 184 GLY A CA 1
ATOM 1470 C C . GLY A 1 184 ? -0.829 -6.861 27.140 1.00 83.06 184 GLY A C 1
ATOM 1471 O O . GLY A 1 184 ? -0.443 -5.827 26.592 1.00 83.06 184 GLY A O 1
ATOM 1472 N N . GLU A 1 185 ? -0.541 -8.078 26.673 1.00 87.00 185 GLU A N 1
ATOM 1473 C CA . GLU A 1 185 ? 0.285 -8.338 25.493 1.00 87.00 185 GLU A CA 1
ATOM 1474 C C . GLU A 1 185 ? -0.511 -8.177 24.191 1.00 87.00 185 GLU A C 1
ATOM 1476 O O . GLU A 1 185 ? -1.738 -8.293 24.152 1.00 87.00 185 GLU A O 1
ATOM 1481 N N . ALA A 1 186 ? 0.195 -7.928 23.091 1.00 88.56 186 ALA A N 1
ATOM 1482 C CA . ALA A 1 186 ? -0.413 -7.861 21.769 1.00 88.56 186 ALA A CA 1
ATOM 1483 C C . ALA A 1 186 ? -0.699 -9.257 21.196 1.00 88.56 186 ALA A C 1
ATOM 1485 O O . ALA A 1 186 ? 0.209 -10.071 21.012 1.00 88.56 186 ALA A O 1
ATOM 1486 N N . VAL A 1 187 ? -1.950 -9.497 20.809 1.00 89.62 187 VAL A N 1
ATOM 1487 C CA . VAL A 1 187 ? -2.406 -10.756 20.209 1.00 89.62 187 VAL A CA 1
ATOM 1488 C C . VAL A 1 187 ? -3.027 -10.488 18.843 1.00 89.62 187 VAL A C 1
ATOM 1490 O O . VAL A 1 187 ? -3.813 -9.557 18.667 1.00 89.62 187 VAL A O 1
ATOM 1493 N N . ALA A 1 188 ? -2.682 -11.309 17.851 1.00 89.69 188 ALA A N 1
ATOM 1494 C CA . ALA A 1 188 ? -3.303 -11.236 16.533 1.00 89.69 188 ALA A CA 1
ATOM 1495 C C . ALA A 1 188 ? -4.794 -11.606 16.622 1.00 89.69 188 ALA A C 1
ATOM 1497 O O . ALA A 1 188 ? -5.138 -12.713 17.033 1.00 89.69 188 ALA A O 1
ATOM 1498 N N . ARG A 1 189 ? -5.674 -10.693 16.200 1.00 88.25 189 ARG A N 1
ATOM 1499 C CA . ARG A 1 189 ? -7.131 -10.912 16.140 1.00 88.25 189 ARG A CA 1
ATOM 1500 C C . ARG A 1 189 ? -7.571 -11.524 14.820 1.00 88.25 189 ARG A C 1
ATOM 1502 O O . ARG A 1 189 ? -8.558 -12.251 14.773 1.00 88.25 189 ARG A O 1
ATOM 1509 N N . THR A 1 190 ? -6.844 -11.224 13.748 1.00 87.06 190 THR A N 1
ATOM 1510 C CA . THR A 1 190 ? -7.136 -11.732 12.408 1.00 87.06 190 THR A CA 1
ATOM 1511 C C . THR A 1 190 ? -5.943 -12.487 11.831 1.00 87.06 190 THR A C 1
ATOM 1513 O O . THR A 1 190 ? -4.785 -12.187 12.159 1.00 87.06 190 THR A O 1
ATOM 1516 N N . PRO A 1 191 ? -6.186 -13.481 10.951 1.00 87.06 191 PRO A N 1
ATOM 1517 C CA . PRO A 1 191 ? -5.121 -13.991 10.108 1.00 87.06 191 PRO A CA 1
ATOM 1518 C C . PRO A 1 191 ? -4.606 -12.855 9.223 1.00 87.06 191 PRO A C 1
ATOM 1520 O O . PRO A 1 191 ? -5.341 -11.944 8.854 1.00 87.06 191 PRO A O 1
ATOM 1523 N N . ARG A 1 192 ? -3.342 -12.934 8.820 1.00 86.50 192 ARG A N 1
ATOM 1524 C CA . ARG A 1 192 ? -2.806 -12.018 7.817 1.00 86.50 192 ARG A CA 1
ATOM 1525 C C . ARG A 1 192 ? -3.495 -12.253 6.466 1.00 86.50 192 ARG A C 1
ATOM 1527 O O . ARG A 1 192 ? -3.401 -13.353 5.905 1.00 86.50 192 ARG A O 1
ATOM 1534 N N . VAL A 1 193 ? -4.151 -11.222 5.933 1.00 87.62 193 VAL A N 1
ATOM 1535 C CA . VAL A 1 193 ? -4.934 -11.295 4.689 1.00 87.62 193 VAL A CA 1
ATOM 1536 C C . VAL A 1 193 ? -4.296 -10.459 3.588 1.00 87.62 193 VAL A C 1
ATOM 1538 O O . VAL A 1 193 ? -4.042 -9.271 3.761 1.00 87.62 193 VAL A O 1
ATOM 1541 N N . THR A 1 194 ? -4.038 -11.075 2.434 1.00 89.12 194 THR A N 1
ATOM 1542 C CA . THR A 1 194 ? -3.534 -10.381 1.241 1.00 89.12 194 THR A CA 1
ATOM 1543 C C . THR A 1 194 ? -4.691 -9.722 0.505 1.00 89.12 194 THR A C 1
ATOM 1545 O O . THR A 1 194 ? -5.571 -10.411 -0.003 1.00 89.12 194 THR A O 1
ATOM 1548 N N . PHE A 1 195 ? -4.667 -8.394 0.402 1.00 89.38 195 PHE A N 1
ATOM 1549 C CA . PHE A 1 195 ? -5.713 -7.624 -0.280 1.00 89.38 195 PHE A CA 1
ATOM 1550 C C . PHE A 1 195 ? -5.266 -7.057 -1.633 1.00 89.38 195 PHE A C 1
ATOM 1552 O O . PHE A 1 195 ? -6.107 -6.619 -2.418 1.00 89.38 195 PHE A O 1
ATOM 1559 N N . PHE A 1 196 ? -3.961 -7.093 -1.918 1.00 90.81 196 PHE A N 1
ATOM 1560 C CA . PHE A 1 196 ? -3.362 -6.687 -3.187 1.00 90.81 196 PHE A CA 1
ATOM 1561 C C . PHE A 1 196 ? -2.194 -7.625 -3.523 1.00 90.81 196 PHE A C 1
ATOM 1563 O O . PHE A 1 196 ? -1.313 -7.835 -2.694 1.00 90.81 196 PHE A O 1
ATOM 1570 N N . GLY A 1 197 ? -2.167 -8.213 -4.719 1.00 89.62 197 GLY A N 1
ATOM 1571 C CA . GLY A 1 197 ? -1.173 -9.232 -5.084 1.00 89.62 197 GLY A CA 1
ATOM 1572 C C . GLY A 1 197 ? -1.801 -10.529 -5.583 1.00 89.62 197 GLY A C 1
ATOM 1573 O O . GLY A 1 197 ? -2.920 -10.519 -6.095 1.00 89.62 197 GLY A O 1
ATOM 1574 N N . HIS A 1 198 ? -1.077 -11.638 -5.430 1.00 81.88 198 HIS A N 1
ATOM 1575 C CA . HIS A 1 198 ? -1.583 -12.966 -5.766 1.00 81.88 198 HIS A CA 1
ATOM 1576 C C . HIS A 1 198 ? -2.671 -13.391 -4.764 1.00 81.88 198 HIS A C 1
ATOM 1578 O O . HIS A 1 198 ? -2.382 -13.438 -3.563 1.00 81.88 198 HIS A O 1
ATOM 1584 N N . PRO A 1 199 ? -3.897 -13.714 -5.215 1.00 63.59 199 PRO A N 1
ATOM 1585 C CA . PRO A 1 199 ? -4.887 -14.333 -4.342 1.00 63.59 199 PRO A CA 1
ATOM 1586 C C . PRO A 1 199 ? -4.373 -15.694 -3.846 1.00 63.59 199 PRO A C 1
ATOM 1588 O O . PRO A 1 199 ? -3.584 -16.362 -4.524 1.00 63.59 199 PRO A O 1
ATOM 1591 N N . LYS A 1 200 ? -4.795 -16.115 -2.644 1.00 58.06 200 LYS A N 1
ATOM 1592 C CA . LYS A 1 200 ? -4.532 -17.485 -2.177 1.00 58.06 200 LYS A CA 1
ATOM 1593 C C . LYS A 1 200 ? -5.186 -18.463 -3.160 1.00 58.06 200 LYS A C 1
ATOM 1595 O O . LYS A 1 200 ? -6.273 -18.201 -3.659 1.00 58.06 200 LYS A O 1
ATOM 1600 N N . ALA A 1 201 ? -4.516 -19.584 -3.424 1.00 48.00 201 ALA A N 1
ATOM 1601 C CA . ALA A 1 201 ? -4.832 -20.570 -4.465 1.00 48.00 201 ALA A CA 1
ATOM 1602 C C . ALA A 1 201 ? -6.190 -21.309 -4.327 1.00 48.00 201 ALA A C 1
ATOM 1604 O O . ALA A 1 201 ? -6.374 -22.366 -4.926 1.00 48.00 201 ALA A O 1
ATOM 1605 N N . SER A 1 202 ? -7.131 -20.801 -3.528 1.00 46.06 202 SER A N 1
ATOM 1606 C CA . SER A 1 202 ? -8.448 -21.394 -3.293 1.00 46.06 202 SER A CA 1
ATOM 1607 C C . SER A 1 202 ? -9.530 -20.950 -4.283 1.00 46.06 202 SER A C 1
ATOM 1609 O O . SER A 1 202 ? -10.544 -21.639 -4.371 1.00 46.06 202 SER A O 1
ATOM 1611 N N . SER A 1 203 ? -9.346 -19.878 -5.0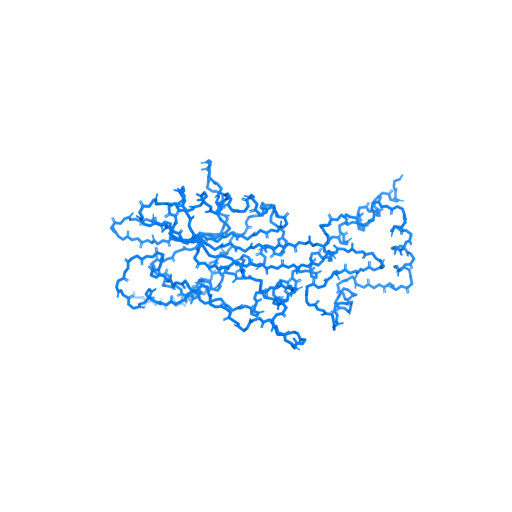65 1.00 42.84 203 SER A N 1
ATOM 1612 C CA . SER A 1 203 ? -10.289 -19.520 -6.134 1.00 42.84 203 SER A CA 1
ATOM 1613 C C . SER A 1 203 ? -9.842 -20.126 -7.470 1.00 42.84 203 SER A C 1
ATOM 1615 O O . SER A 1 203 ? -8.779 -19.830 -8.010 1.00 42.84 203 SER A O 1
ATOM 1617 N N . ARG A 1 204 ? -10.668 -21.028 -8.012 1.00 39.81 204 ARG A N 1
ATOM 1618 C CA . ARG A 1 204 ? -10.494 -21.660 -9.334 1.00 39.81 204 ARG A CA 1
ATOM 1619 C C . ARG A 1 204 ? -10.748 -20.702 -10.509 1.00 39.81 204 ARG A C 1
ATOM 1621 O O . ARG A 1 204 ? -10.746 -21.145 -11.653 1.00 39.81 204 ARG A O 1
ATOM 1628 N N . GLU A 1 205 ? -10.930 -19.413 -10.248 1.00 41.75 205 GLU A N 1
ATOM 1629 C CA . GLU A 1 205 ? -11.265 -18.408 -11.251 1.00 41.75 205 GLU A CA 1
ATOM 1630 C C . GLU A 1 205 ? -10.205 -17.302 -11.272 1.00 41.75 205 GLU A C 1
ATOM 1632 O O . GLU A 1 205 ? -9.763 -16.799 -10.237 1.00 41.75 205 GLU A O 1
ATOM 1637 N N . LEU A 1 206 ? -9.743 -16.962 -12.481 1.00 43.16 206 LEU A N 1
ATOM 1638 C CA . LEU A 1 206 ? -8.803 -15.868 -12.710 1.00 43.16 206 LEU A CA 1
ATOM 1639 C C . LEU A 1 206 ? -9.388 -14.572 -12.117 1.00 43.16 206 LEU A C 1
ATOM 1641 O O . LEU A 1 206 ? -10.375 -14.057 -12.628 1.00 43.16 206 LEU A O 1
ATOM 1645 N N . PHE A 1 207 ? -8.697 -14.016 -11.120 1.00 48.75 207 PHE A N 1
ATOM 1646 C CA . PHE A 1 207 ? -8.894 -12.666 -10.565 1.00 48.75 207 PHE A CA 1
ATOM 1647 C C . PHE A 1 207 ? -10.017 -12.446 -9.544 1.00 48.75 207 PHE A C 1
ATOM 1649 O O . PHE A 1 207 ? -10.357 -11.292 -9.289 1.00 48.75 207 PHE A O 1
ATOM 1656 N N . ASP A 1 208 ? -10.480 -13.489 -8.859 1.00 42.50 208 ASP A N 1
ATOM 1657 C CA . ASP A 1 208 ? -11.249 -13.295 -7.625 1.00 42.50 208 ASP A CA 1
ATOM 1658 C C . ASP A 1 208 ? -10.295 -13.063 -6.447 1.00 42.50 208 ASP A C 1
ATOM 1660 O O . ASP A 1 208 ? -9.753 -13.995 -5.843 1.00 42.50 208 ASP A O 1
ATOM 1664 N N . TYR A 1 209 ? -10.050 -11.788 -6.129 1.00 51.38 209 TYR A N 1
ATOM 1665 C CA . TYR A 1 209 ? -9.653 -11.422 -4.770 1.00 51.38 209 TYR A CA 1
ATOM 1666 C C . TYR A 1 209 ? -10.763 -11.876 -3.820 1.00 51.38 209 TYR A C 1
ATOM 1668 O O . TYR A 1 209 ? -11.931 -11.748 -4.180 1.00 51.38 209 TYR A O 1
ATOM 1676 N N . GLU A 1 210 ? -10.428 -12.360 -2.616 1.00 50.12 210 GLU A N 1
ATOM 1677 C CA . GLU A 1 210 ? -11.472 -12.646 -1.625 1.00 50.12 210 GLU A CA 1
ATOM 1678 C C . GLU A 1 210 ? -12.407 -11.427 -1.506 1.00 50.12 210 GLU A C 1
ATOM 1680 O O . GLU A 1 210 ? -11.917 -10.291 -1.354 1.00 50.12 210 GLU A O 1
ATOM 1685 N N . PRO A 1 211 ? -13.731 -11.635 -1.647 1.00 54.91 211 PRO A N 1
ATOM 1686 C CA . PRO A 1 211 ? -14.695 -10.559 -1.558 1.00 54.91 211 PRO A CA 1
ATOM 1687 C C . PRO A 1 211 ? -14.602 -9.987 -0.150 1.00 54.91 211 PRO A C 1
ATOM 1689 O O . PRO A 1 211 ? -14.753 -10.712 0.825 1.00 54.91 211 PRO A O 1
ATOM 1692 N N . TYR A 1 212 ? -14.281 -8.695 -0.085 1.00 65.06 212 TYR A N 1
ATOM 1693 C CA . TYR A 1 212 ? -14.343 -7.827 1.088 1.00 65.06 212 TYR A CA 1
ATOM 1694 C C . TYR A 1 212 ? -14.222 -8.555 2.433 1.00 65.06 212 TYR A C 1
ATOM 1696 O O . TYR A 1 212 ? -15.212 -8.740 3.138 1.00 65.06 212 TYR A O 1
ATOM 1704 N N . PHE A 1 213 ? -13.011 -8.979 2.798 1.00 70.69 213 PHE A N 1
ATOM 1705 C CA . PHE A 1 213 ? -12.821 -9.592 4.107 1.00 70.69 213 PHE A CA 1
ATOM 1706 C C . PHE A 1 213 ? -13.050 -8.541 5.200 1.00 70.69 213 PHE A C 1
ATOM 1708 O O . PHE A 1 213 ? -12.600 -7.394 5.110 1.00 70.69 213 PHE A O 1
ATOM 1715 N N . SER A 1 214 ? -13.786 -8.948 6.226 1.00 78.50 214 SER A N 1
ATOM 1716 C CA . SER A 1 214 ? -13.976 -8.161 7.436 1.00 78.50 214 SER A CA 1
ATOM 1717 C C . SER A 1 214 ? -12.667 -8.136 8.229 1.00 78.50 214 SER A C 1
ATOM 1719 O O . SER A 1 214 ? -11.987 -9.156 8.371 1.00 78.50 214 SER A O 1
ATOM 1721 N N . LEU A 1 215 ? -12.315 -6.968 8.770 1.00 84.31 215 LEU A N 1
ATOM 1722 C CA . LEU A 1 215 ? -11.235 -6.851 9.755 1.00 84.31 215 LEU A CA 1
ATOM 1723 C C . LEU A 1 215 ? -11.665 -7.343 11.144 1.00 84.31 215 LEU A C 1
ATOM 1725 O O . LEU A 1 215 ? -10.845 -7.336 12.061 1.00 84.31 215 LEU A O 1
ATOM 1729 N N . ASN A 1 216 ? -12.931 -7.747 11.304 1.00 83.44 216 ASN A N 1
ATOM 1730 C CA . ASN A 1 216 ? -13.560 -8.139 12.561 1.00 83.44 216 ASN A CA 1
ATOM 1731 C C . ASN A 1 216 ? -13.203 -7.169 13.699 1.00 83.44 216 ASN A C 1
ATOM 1733 O O . ASN A 1 216 ? -12.771 -7.572 14.778 1.00 83.44 216 ASN A O 1
ATOM 1737 N N . THR A 1 217 ? -13.260 -5.873 13.382 1.00 86.75 217 THR A N 1
ATOM 1738 C CA . THR A 1 217 ? -12.894 -4.779 14.281 1.00 86.75 217 THR A CA 1
ATOM 1739 C C . THR A 1 217 ? -14.010 -3.753 14.293 1.00 86.75 217 THR A C 1
ATOM 1741 O O . THR A 1 217 ? -14.472 -3.326 13.240 1.00 86.75 217 THR A O 1
ATOM 1744 N N . SER A 1 218 ? -14.404 -3.328 15.481 1.00 89.19 218 SER A N 1
ATOM 1745 C CA . SER A 1 218 ? -15.409 -2.303 15.755 1.00 89.19 218 SER A CA 1
ATOM 1746 C C . SER A 1 218 ? -14.811 -1.188 16.611 1.00 89.19 218 SER A C 1
ATOM 1748 O O . SER A 1 218 ? -13.731 -1.350 17.181 1.00 89.19 218 SER A O 1
ATOM 1750 N N . LEU A 1 219 ? -15.509 -0.058 16.742 1.00 86.25 219 LEU A N 1
ATOM 1751 C CA . LEU A 1 219 ? -15.089 0.977 17.695 1.00 86.25 219 LEU A CA 1
ATOM 1752 C C . LEU A 1 219 ? -15.184 0.503 19.150 1.00 86.25 219 LEU A C 1
ATOM 1754 O O . LEU A 1 219 ? -14.362 0.916 19.964 1.00 86.25 219 LEU A O 1
ATOM 1758 N N . SER A 1 220 ? -16.102 -0.413 19.464 1.00 87.50 220 SER A N 1
ATOM 1759 C CA . SER A 1 220 ? -16.234 -1.027 20.788 1.00 87.50 220 SER A CA 1
ATOM 1760 C C . SER A 1 220 ? -15.025 -1.879 21.189 1.00 87.50 220 SER A C 1
ATOM 1762 O O . SER A 1 220 ? -14.772 -2.086 22.372 1.00 87.50 220 SER A O 1
ATOM 1764 N N . ASP A 1 221 ? -14.223 -2.334 20.222 1.00 86.75 221 ASP A N 1
ATOM 1765 C CA . ASP A 1 221 ? -12.945 -2.990 20.524 1.00 86.75 221 ASP A CA 1
ATOM 1766 C C . ASP A 1 221 ? -11.865 -1.991 20.965 1.00 86.75 221 ASP A C 1
ATOM 1768 O O . ASP A 1 221 ? -10.909 -2.349 21.654 1.00 86.75 221 ASP A O 1
ATOM 1772 N N . CYS A 1 222 ? -12.009 -0.734 20.548 1.00 85.81 222 CYS A N 1
ATOM 1773 C CA . CYS A 1 222 ? -11.110 0.359 20.888 1.00 85.81 222 CYS A CA 1
ATOM 1774 C C . CYS A 1 222 ? -11.543 1.052 22.192 1.00 85.81 222 CYS A C 1
ATOM 1776 O O . CYS A 1 222 ? -10.699 1.537 22.944 1.00 85.81 222 CYS A O 1
ATOM 1778 N N . VAL A 1 223 ? -12.853 1.081 22.461 1.00 83.50 223 VAL A N 1
ATOM 1779 C CA . VAL A 1 223 ? -13.490 1.810 23.561 1.00 83.50 223 VAL A CA 1
ATOM 1780 C C . VAL A 1 223 ? -14.565 0.947 24.215 1.00 83.50 223 VAL A C 1
ATOM 1782 O O . VAL A 1 223 ? -15.528 0.562 23.565 1.00 83.50 223 VAL A O 1
ATOM 1785 N N . GLN A 1 224 ? -14.448 0.691 25.520 1.00 78.56 224 GLN A N 1
ATOM 1786 C CA . GLN A 1 224 ? -15.501 -0.006 26.265 1.00 78.56 224 GLN A CA 1
ATOM 1787 C C . GLN A 1 224 ? -16.708 0.922 26.441 1.00 78.56 224 GLN A C 1
ATOM 1789 O O . GLN A 1 224 ? -16.636 1.895 27.190 1.00 78.56 224 GLN A O 1
ATOM 1794 N N . SER A 1 225 ? -17.792 0.639 25.722 1.00 79.38 225 SER A N 1
ATOM 1795 C CA . SER A 1 225 ? -19.043 1.394 25.776 1.00 79.38 225 SER A CA 1
ATOM 1796 C C . SER A 1 225 ? -20.209 0.513 25.335 1.00 79.38 225 SER A C 1
ATOM 1798 O O . SER A 1 225 ? -20.086 -0.220 24.355 1.00 79.38 225 SER A O 1
ATOM 1800 N N . ASP A 1 226 ? -21.343 0.627 26.029 1.00 80.31 226 ASP A N 1
ATOM 1801 C CA . ASP A 1 226 ? -22.590 -0.068 25.680 1.00 80.31 226 ASP A CA 1
ATOM 1802 C C . ASP A 1 226 ? -23.425 0.703 24.637 1.00 80.31 226 ASP A C 1
ATOM 1804 O O . ASP A 1 226 ? -24.469 0.228 24.193 1.00 80.31 226 ASP A O 1
ATOM 1808 N N . ASP A 1 227 ? -22.987 1.897 24.224 1.00 82.69 227 ASP A N 1
ATOM 1809 C CA . ASP A 1 227 ? -23.687 2.703 23.221 1.00 82.69 227 ASP A CA 1
ATOM 1810 C C . ASP A 1 227 ? -23.558 2.064 21.821 1.00 82.69 227 ASP A C 1
ATOM 1812 O O . ASP A 1 227 ? -22.468 1.759 21.323 1.00 82.69 227 ASP A O 1
ATOM 1816 N N . GLU A 1 228 ? -24.700 1.864 21.158 1.00 83.75 228 GLU A N 1
ATOM 1817 C CA . GLU A 1 228 ? -24.811 1.271 19.821 1.00 83.75 228 GLU A CA 1
ATOM 1818 C C . GLU A 1 228 ? -23.918 1.960 18.777 1.00 83.75 228 GLU A C 1
ATOM 1820 O O . GLU A 1 228 ? -23.441 1.311 17.844 1.00 83.75 228 GLU A O 1
ATOM 1825 N N . ARG A 1 229 ? -23.610 3.252 18.949 1.00 82.31 229 ARG A N 1
ATOM 1826 C CA . ARG A 1 229 ? -22.735 4.009 18.042 1.00 82.31 229 ARG A CA 1
ATOM 1827 C C . ARG A 1 229 ? -21.308 3.450 17.972 1.00 82.31 229 ARG A C 1
ATOM 1829 O O . ARG A 1 229 ? -20.686 3.558 16.914 1.00 82.31 229 ARG A O 1
ATOM 1836 N N . TYR A 1 230 ? -20.805 2.809 19.033 1.00 83.38 230 TYR A N 1
ATOM 1837 C CA . TYR A 1 230 ? -19.470 2.185 19.046 1.00 83.38 230 TYR A CA 1
ATOM 1838 C C . TYR A 1 230 ? -19.471 0.757 18.484 1.00 83.38 230 TYR A C 1
ATOM 1840 O O . TYR A 1 230 ? -18.427 0.245 18.090 1.00 83.38 230 TYR A O 1
ATOM 1848 N N . HIS A 1 231 ? -20.633 0.122 18.347 1.00 84.75 231 HIS A N 1
ATOM 1849 C CA . HIS A 1 231 ? -20.737 -1.235 17.804 1.00 84.75 231 HIS A CA 1
ATOM 1850 C C . HIS A 1 231 ? -20.546 -1.292 16.279 1.00 84.75 231 HIS A C 1
ATOM 1852 O O . HIS A 1 231 ? -20.523 -2.367 15.678 1.00 84.75 231 HIS A O 1
ATOM 1858 N N . LYS A 1 232 ? -20.394 -0.132 15.630 1.00 82.81 232 LYS A N 1
ATOM 1859 C CA . LYS A 1 232 ? -20.154 -0.035 14.194 1.00 82.81 232 LYS A CA 1
ATOM 1860 C C . LYS A 1 232 ? -18.796 -0.632 13.823 1.00 82.81 232 LYS A C 1
ATOM 1862 O O . LYS A 1 232 ? -17.756 -0.282 14.385 1.00 82.81 232 LYS A O 1
ATOM 1867 N N . GLU A 1 233 ? -18.815 -1.504 12.823 1.00 87.50 233 GLU A N 1
ATOM 1868 C CA . GLU A 1 233 ? -17.615 -2.123 12.273 1.00 87.50 233 GLU A CA 1
ATOM 1869 C C . GLU A 1 233 ? -16.742 -1.095 11.527 1.00 87.50 233 GLU A C 1
ATOM 1871 O O . GLU A 1 233 ? -17.229 -0.254 10.761 1.00 87.50 233 GLU A O 1
ATOM 1876 N N . LEU A 1 234 ? -15.426 -1.189 11.724 1.00 87.00 234 LEU A N 1
ATOM 1877 C CA . LEU A 1 234 ? -14.413 -0.436 10.993 1.00 87.00 234 LEU A CA 1
ATOM 1878 C C . LEU A 1 234 ? -14.192 -1.061 9.609 1.00 87.00 234 LEU A C 1
ATOM 1880 O O . LEU A 1 234 ? -13.218 -1.773 9.362 1.00 87.00 234 LEU A O 1
ATOM 1884 N N . VAL A 1 235 ? -15.131 -0.799 8.699 1.00 88.06 235 VAL A N 1
ATOM 1885 C CA . VAL A 1 235 ? -15.115 -1.338 7.333 1.00 88.06 235 VAL A CA 1
ATOM 1886 C C . VAL A 1 235 ? -14.327 -0.431 6.391 1.00 88.06 235 VAL A C 1
ATOM 1888 O O . VAL A 1 235 ? -14.714 0.708 6.132 1.00 88.06 235 VAL A O 1
ATOM 1891 N N . LEU A 1 236 ? -13.255 -0.968 5.807 1.00 90.00 236 LEU A N 1
ATOM 1892 C CA . LEU A 1 236 ? -12.494 -0.299 4.753 1.00 90.00 236 LEU A CA 1
ATOM 1893 C C . LEU A 1 236 ? -13.007 -0.691 3.362 1.00 90.00 236 LEU A C 1
ATOM 1895 O O . LEU A 1 236 ? -13.319 -1.845 3.076 1.00 90.00 236 LEU A O 1
ATOM 1899 N N . ASN A 1 237 ? -13.041 0.281 2.458 1.00 90.81 237 ASN A N 1
ATOM 1900 C CA . ASN A 1 237 ? -13.268 0.074 1.040 1.00 90.81 237 ASN A CA 1
ATOM 1901 C C . ASN A 1 237 ? -11.982 -0.434 0.372 1.00 90.81 237 ASN A C 1
ATOM 1903 O O . ASN A 1 237 ? -11.117 0.335 -0.063 1.00 90.81 237 ASN A O 1
ATOM 1907 N N . TRP A 1 238 ? -11.887 -1.757 0.268 1.00 90.25 238 TRP A N 1
ATOM 1908 C CA . TRP A 1 238 ? -10.744 -2.448 -0.323 1.00 90.25 238 TRP A CA 1
ATOM 1909 C C . TRP A 1 238 ? -10.485 -2.075 -1.782 1.00 90.25 238 TRP A C 1
ATOM 1911 O O . TRP A 1 238 ? -9.328 -2.053 -2.192 1.00 90.25 238 TRP A O 1
ATOM 1921 N N . ASP A 1 239 ? -11.512 -1.742 -2.564 1.00 89.88 239 ASP A N 1
ATOM 1922 C CA . ASP A 1 239 ? -11.330 -1.374 -3.972 1.00 89.88 239 ASP A CA 1
ATOM 1923 C C . ASP A 1 239 ? -10.657 -0.019 -4.121 1.00 89.88 239 ASP A C 1
ATOM 1925 O O . ASP A 1 239 ? -9.775 0.133 -4.967 1.00 89.88 239 ASP A O 1
ATOM 1929 N N . ILE A 1 240 ? -10.996 0.938 -3.251 1.00 91.62 240 ILE A N 1
ATOM 1930 C CA . ILE A 1 240 ? -10.284 2.215 -3.174 1.00 91.62 240 ILE A CA 1
ATOM 1931 C C . ILE A 1 240 ? -8.820 1.960 -2.808 1.00 91.62 240 ILE A C 1
ATOM 1933 O O . ILE A 1 240 ? -7.932 2.461 -3.494 1.00 91.62 240 ILE A O 1
ATOM 1937 N N . LEU A 1 241 ? -8.544 1.132 -1.794 1.00 92.44 241 LEU A N 1
ATOM 1938 C CA . LEU A 1 241 ? -7.164 0.832 -1.389 1.00 92.44 241 LEU A CA 1
ATOM 1939 C C . LEU A 1 241 ? -6.368 0.138 -2.509 1.00 92.44 241 LEU A C 1
ATOM 1941 O O . LEU A 1 241 ? -5.220 0.498 -2.773 1.00 92.44 241 LEU A O 1
ATOM 1945 N N . ARG A 1 242 ? -6.974 -0.825 -3.216 1.00 92.12 242 ARG A N 1
ATOM 1946 C CA . ARG A 1 242 ? -6.364 -1.519 -4.365 1.00 92.12 242 ARG A CA 1
ATOM 1947 C C . ARG A 1 242 ? -6.099 -0.562 -5.526 1.00 92.12 242 ARG A C 1
ATOM 1949 O O . ARG A 1 242 ? -5.020 -0.603 -6.118 1.00 92.12 242 ARG A O 1
ATOM 1956 N N . PHE A 1 243 ? -7.064 0.297 -5.850 1.00 92.06 243 PHE A N 1
ATOM 1957 C CA . PHE A 1 243 ? -6.924 1.313 -6.890 1.00 92.06 243 PHE A CA 1
ATOM 1958 C C . PHE A 1 243 ? -5.788 2.286 -6.566 1.00 92.06 243 PHE A C 1
ATOM 1960 O O . PHE A 1 243 ? -4.948 2.582 -7.418 1.00 92.06 243 PHE A O 1
ATOM 1967 N N . GLU A 1 244 ? -5.725 2.742 -5.318 1.00 92.00 244 GLU A N 1
ATOM 1968 C CA . GLU A 1 244 ? -4.693 3.656 -4.852 1.00 92.00 244 GLU A CA 1
ATOM 1969 C C . GLU A 1 244 ? -3.297 3.023 -4.860 1.00 92.00 244 GLU A C 1
ATOM 1971 O O . GLU A 1 244 ? -2.344 3.654 -5.322 1.00 92.00 244 GLU A O 1
ATOM 1976 N N . LEU A 1 245 ? -3.167 1.752 -4.466 1.00 93.12 245 LEU A N 1
ATOM 1977 C CA . LEU A 1 245 ? -1.908 1.012 -4.583 1.00 93.12 245 LEU A CA 1
ATOM 1978 C C . LEU A 1 245 ? -1.464 0.847 -6.037 1.00 93.12 245 LEU A C 1
ATOM 1980 O O . LEU A 1 245 ? -0.291 1.054 -6.347 1.00 93.12 245 LEU A O 1
ATOM 1984 N N . GLU A 1 246 ? -2.379 0.526 -6.952 1.00 93.69 246 GLU A N 1
ATOM 1985 C CA . GLU A 1 246 ? -2.077 0.437 -8.384 1.00 93.69 246 GLU A CA 1
ATOM 1986 C C . GLU A 1 246 ? -1.593 1.791 -8.933 1.00 93.69 246 GLU A C 1
ATOM 1988 O O . GLU A 1 246 ? -0.592 1.866 -9.659 1.00 93.69 246 GLU A O 1
ATOM 1993 N N . ARG A 1 247 ? -2.258 2.883 -8.542 1.00 92.12 247 ARG A N 1
ATOM 1994 C CA . ARG A 1 247 ? -1.877 4.247 -8.921 1.00 92.12 247 ARG A CA 1
ATOM 1995 C C . ARG A 1 247 ? -0.501 4.612 -8.367 1.00 92.12 247 ARG A C 1
ATOM 1997 O O . ARG A 1 247 ? 0.351 5.100 -9.117 1.00 92.12 247 ARG A O 1
ATOM 2004 N N . ALA A 1 248 ? -0.259 4.331 -7.090 1.00 91.56 248 ALA A N 1
ATOM 2005 C CA . ALA A 1 248 ? 1.009 4.583 -6.419 1.00 91.56 248 ALA A CA 1
ATOM 2006 C C . ALA A 1 248 ? 2.156 3.767 -7.028 1.00 91.56 248 ALA A C 1
ATOM 2008 O O . ALA A 1 248 ? 3.256 4.290 -7.209 1.00 91.56 248 ALA A O 1
ATOM 2009 N N . ARG A 1 249 ? 1.887 2.516 -7.422 1.00 93.12 249 ARG A N 1
ATOM 2010 C CA . ARG A 1 249 ? 2.823 1.626 -8.121 1.00 93.12 249 ARG A CA 1
ATOM 2011 C C . ARG A 1 249 ? 3.343 2.272 -9.408 1.00 93.12 249 ARG A C 1
ATOM 2013 O O . ARG A 1 249 ? 4.551 2.429 -9.601 1.00 93.12 249 ARG A O 1
ATOM 2020 N N . ARG A 1 250 ? 2.431 2.743 -10.264 1.00 94.19 250 ARG A N 1
ATOM 2021 C CA . ARG A 1 250 ? 2.785 3.465 -11.501 1.00 94.19 250 ARG A CA 1
ATOM 2022 C C . ARG A 1 250 ? 3.537 4.767 -11.215 1.00 94.19 250 ARG A C 1
ATOM 2024 O O . ARG A 1 250 ? 4.528 5.062 -11.887 1.00 94.19 250 ARG A O 1
ATOM 2031 N N . GLY A 1 251 ? 3.086 5.528 -10.218 1.00 92.00 251 GLY A N 1
ATOM 2032 C CA . GLY A 1 251 ? 3.721 6.778 -9.798 1.00 92.00 251 GLY A CA 1
ATOM 2033 C C . GLY A 1 251 ? 5.166 6.578 -9.335 1.00 92.00 251 GLY A C 1
ATOM 2034 O O . GLY A 1 251 ? 6.066 7.270 -9.810 1.00 92.00 251 GLY A O 1
ATOM 2035 N N . LEU A 1 252 ? 5.413 5.579 -8.482 1.00 92.00 252 LEU A N 1
ATOM 2036 C CA . LEU A 1 252 ? 6.747 5.277 -7.967 1.00 92.00 252 LEU A CA 1
ATOM 2037 C C . LEU A 1 252 ? 7.693 4.797 -9.075 1.00 92.00 252 LEU A C 1
ATOM 2039 O O . LEU A 1 252 ? 8.847 5.225 -9.111 1.00 92.00 252 LEU A O 1
ATOM 2043 N N . ALA A 1 253 ? 7.220 3.980 -10.020 1.00 95.00 253 ALA A N 1
ATOM 2044 C CA . ALA A 1 253 ? 8.017 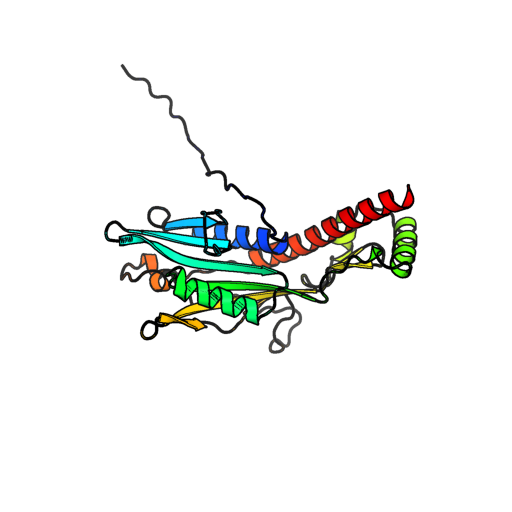3.602 -11.186 1.00 95.00 253 ALA A CA 1
ATOM 2045 C C . ALA A 1 253 ? 8.438 4.831 -12.017 1.00 95.00 253 ALA A C 1
ATOM 2047 O O . ALA A 1 253 ? 9.610 4.968 -12.374 1.00 95.00 253 ALA A O 1
ATOM 2048 N N . SER A 1 254 ? 7.509 5.763 -12.262 1.00 93.69 254 SER A N 1
ATOM 2049 C CA . SER A 1 254 ? 7.783 7.013 -12.985 1.00 93.69 254 SER A CA 1
ATOM 2050 C C . SER A 1 254 ? 8.780 7.910 -12.242 1.00 93.69 254 SER A C 1
ATOM 2052 O O . SER A 1 254 ? 9.681 8.483 -12.862 1.00 93.69 254 SER A O 1
ATOM 2054 N N . LEU A 1 255 ? 8.653 8.015 -10.915 1.00 91.75 255 LEU A N 1
ATOM 2055 C CA . LEU A 1 255 ? 9.569 8.781 -10.070 1.00 91.75 255 LEU A CA 1
ATOM 2056 C C . LEU A 1 255 ? 10.983 8.190 -10.112 1.00 91.75 255 LEU A C 1
ATOM 2058 O O . LEU A 1 255 ? 11.943 8.908 -10.382 1.00 91.75 255 LEU A O 1
ATOM 2062 N N . ARG A 1 256 ? 11.110 6.872 -9.915 1.00 94.25 256 ARG A N 1
ATOM 2063 C CA . ARG A 1 256 ? 12.396 6.157 -9.961 1.00 94.25 256 ARG A CA 1
ATOM 2064 C C . ARG A 1 256 ? 13.091 6.325 -11.305 1.00 94.25 256 ARG A C 1
ATOM 2066 O O . ARG A 1 256 ? 14.276 6.655 -11.327 1.00 94.25 256 ARG A O 1
ATOM 2073 N N . TYR A 1 257 ? 12.343 6.166 -12.398 1.00 94.75 257 TYR A N 1
ATOM 2074 C CA . TYR A 1 257 ? 12.829 6.437 -13.747 1.00 94.75 257 TYR A CA 1
ATOM 2075 C C . TYR A 1 257 ? 13.373 7.860 -13.872 1.00 94.75 257 TYR A C 1
ATOM 2077 O O . TYR A 1 257 ? 14.524 8.049 -14.258 1.00 94.75 257 TYR A O 1
ATOM 2085 N N . THR A 1 258 ? 12.568 8.859 -13.508 1.00 91.75 258 THR A N 1
ATOM 2086 C CA . THR A 1 258 ? 12.926 10.274 -13.676 1.00 91.75 258 THR A CA 1
ATOM 2087 C C . THR A 1 258 ? 14.190 10.625 -12.893 1.00 91.75 258 THR A C 1
ATOM 2089 O O . THR A 1 258 ? 15.093 11.271 -13.427 1.00 91.75 258 THR A O 1
ATOM 2092 N N . THR A 1 259 ? 14.291 10.147 -11.652 1.00 91.69 259 THR A N 1
ATOM 2093 C CA . THR A 1 259 ? 15.464 10.350 -10.794 1.00 91.69 259 THR A CA 1
ATOM 2094 C C . THR A 1 259 ? 16.713 9.693 -11.379 1.00 91.69 259 THR A C 1
ATOM 2096 O O . THR A 1 259 ? 17.760 10.332 -11.476 1.00 91.69 259 THR A O 1
ATOM 2099 N N . ALA A 1 260 ? 16.617 8.434 -11.813 1.00 93.38 260 ALA A N 1
ATOM 2100 C CA . ALA A 1 260 ? 17.760 7.706 -12.355 1.00 93.38 260 ALA A CA 1
ATOM 2101 C C . ALA A 1 260 ? 18.216 8.250 -13.718 1.00 93.38 260 ALA A C 1
ATOM 2103 O O . ALA A 1 260 ? 19.415 8.407 -13.936 1.00 93.38 260 ALA A O 1
ATOM 2104 N N . ALA A 1 261 ? 17.281 8.584 -14.612 1.00 89.88 261 ALA A N 1
ATOM 2105 C CA . ALA A 1 261 ? 17.585 9.160 -15.919 1.00 89.88 261 ALA A CA 1
ATOM 2106 C C . ALA A 1 261 ? 18.249 10.540 -15.792 1.00 89.88 261 ALA A C 1
ATOM 2108 O O . ALA A 1 261 ? 19.198 10.831 -16.518 1.00 89.88 261 ALA A O 1
ATOM 2109 N N . ARG A 1 262 ? 17.802 11.368 -14.834 1.00 89.19 262 ARG A N 1
ATOM 2110 C CA . ARG A 1 262 ? 18.463 12.641 -14.511 1.00 89.19 262 ARG A CA 1
ATOM 2111 C C . ARG A 1 262 ? 19.891 12.415 -14.012 1.00 89.19 262 ARG A C 1
ATOM 2113 O O . ARG A 1 262 ? 20.799 13.093 -14.478 1.00 89.19 262 ARG A O 1
ATOM 2120 N N . GLY A 1 263 ? 20.089 11.458 -13.104 1.00 87.50 263 GLY A N 1
ATOM 2121 C CA . GLY A 1 263 ? 21.418 11.109 -12.594 1.00 87.50 263 GLY A CA 1
ATOM 2122 C C . GLY A 1 263 ? 22.371 10.628 -13.693 1.00 87.50 263 GLY A C 1
ATOM 2123 O O . GLY A 1 263 ? 23.519 11.061 -13.739 1.00 87.50 263 GLY A O 1
ATOM 2124 N N . LEU A 1 264 ? 21.880 9.799 -14.619 1.00 87.31 264 LEU A N 1
ATOM 2125 C CA . LEU A 1 264 ? 22.661 9.335 -15.766 1.00 87.31 264 LEU A CA 1
ATOM 2126 C C . LEU A 1 264 ? 23.071 10.497 -16.683 1.00 87.31 264 LEU A C 1
ATOM 2128 O O . LEU A 1 264 ? 24.242 10.618 -17.018 1.00 87.31 264 LEU A O 1
ATOM 2132 N N . ALA A 1 265 ? 22.140 11.394 -17.019 1.00 84.50 265 ALA A N 1
ATOM 2133 C CA . ALA A 1 265 ? 22.421 12.534 -17.894 1.00 84.50 265 ALA A CA 1
ATOM 2134 C C . ALA A 1 265 ? 23.447 13.523 -17.310 1.00 84.50 265 ALA A C 1
ATOM 2136 O O . ALA A 1 265 ? 24.136 14.203 -18.065 1.00 84.50 265 ALA A O 1
ATOM 2137 N N . ILE A 1 266 ? 23.535 13.632 -15.980 1.00 84.44 266 ILE A N 1
ATOM 2138 C CA . ILE A 1 266 ? 24.581 14.418 -15.306 1.00 84.44 266 ILE A CA 1
ATOM 2139 C C . ILE A 1 266 ? 25.929 13.700 -15.426 1.00 84.44 266 ILE A C 1
ATOM 2141 O O . ILE A 1 266 ? 26.920 14.329 -15.775 1.00 84.44 266 ILE A O 1
ATOM 2145 N N . SER A 1 267 ? 25.953 12.386 -15.186 1.00 78.94 267 SER A N 1
ATOM 2146 C CA . SER A 1 267 ? 27.168 11.570 -15.279 1.00 78.94 267 SER A CA 1
ATOM 2147 C C . SER A 1 267 ? 27.741 11.470 -16.693 1.00 78.94 267 SER A C 1
ATOM 2149 O O . SER A 1 267 ? 28.932 11.245 -16.816 1.00 78.94 267 SER A O 1
ATOM 2151 N N . GLU A 1 268 ? 26.919 11.572 -17.739 1.00 80.94 268 GLU A N 1
ATOM 2152 C CA . GLU A 1 268 ? 27.361 11.504 -19.144 1.00 80.94 268 GLU A CA 1
ATOM 2153 C C . GLU A 1 268 ? 27.840 12.866 -19.690 1.00 80.94 268 GLU A C 1
ATOM 2155 O O . GLU A 1 268 ? 28.354 12.936 -20.804 1.00 80.94 268 GLU A O 1
ATOM 2160 N N . LYS A 1 269 ? 27.641 13.956 -18.936 1.00 71.06 269 LYS A N 1
ATOM 2161 C CA . LYS A 1 269 ? 28.111 15.312 -19.279 1.00 71.06 269 LYS A CA 1
ATOM 2162 C C . LYS A 1 269 ? 29.399 15.718 -18.553 1.00 71.06 269 LYS A C 1
ATOM 2164 O O . LYS A 1 269 ? 29.940 16.777 -18.869 1.00 71.06 269 LYS A O 1
ATOM 2169 N N . LEU A 1 270 ? 29.823 14.924 -17.572 1.00 49.78 270 LEU A N 1
ATOM 2170 C CA . LEU A 1 270 ? 31.098 15.027 -16.859 1.00 49.78 270 LEU A CA 1
ATOM 2171 C C . LEU A 1 270 ? 32.097 14.052 -17.484 1.00 49.78 270 LEU A C 1
ATOM 2173 O O . LEU A 1 270 ? 33.289 14.418 -17.534 1.00 49.78 270 LEU A O 1
#

Secondary structure (DSSP, 8-state):
-----------PPP-----SS--HHHHHHHHHHHHHHHTTS-TTTEEEE-S---SSS----SEEEEEEETTTEEEEEEEEEEEES--HHHHHHHHHHHHHHS--SEEEEEEEEEESPP--GGGSHHHHHHHHHHHHHS---HHHHHHHHHTTS-TTSPEEETTEEEE-EEEEEEEEEEE-TTT--EEE-S--EEEESSPPTT--STT-PPS------BHHHHS----GGGG-B----HHHHHHHHHHHHHHHHHHHHHHHHHHHHHHTT-

Mean predicted aligned error: 10.12 Å

pLDDT: mean 79.62, std 19.28, range [25.42, 97.5]

Sequence (270 aa):
MTGLEWDSPSTIPPIHHHHAQSSPPACILTSSISYQLWRLIPLDEFSFYCDSETSDEVSNPDILMLRDSEDSGMESVLAVEVWLSQTSADLEKRVRYLIEMNRVKVAMLFDIKETPNYKNPLRTEENKKIYHSERIANPGNSTVLIRQYCKGRTPYSPVFLYGVRWMGELTAAVQVFGKDTATGEAVARTPRVTFFGHPKASSRELFDYEPYFSLNTSLSDCVQSDDERYHKELVLNWDILRFELERARRGLASLRYTTAARGLAISEKL

Foldseek 3Di:
DDDDDDDDPPPPDDPDDDDDDDALLQVLLLVQLVVLLVVQDDPVFKDKDADDPDDDDDDAARIWIWGADPVPGTATQEGEHGDEADDPVVQVVNQQCCQQPVVYFKYKYKYKYFVPDDDQQCPDPVSVVQQVVLCVVDPDDLLVQQVVQCVPPALQQFTDDSNDTLTGGMWMWMWMWGQDPPPSTIDTPDDIATLGGDADPPDPDPDDRPPQDFNPDFQCSRPVDPDPSRRDGSGRDSVSSSVSSSVSNSVSSSVSVVVSVVVVVVVVVD

Solvent-accessible surface area (backbone atoms only — not comparable to full-atom values): 15787 Å² total; per-residue (Å²): 137,91,81,86,80,85,82,79,82,87,69,78,77,82,83,76,81,72,89,73,92,68,51,63,48,34,51,54,47,50,52,52,50,51,57,54,54,61,74,72,54,66,70,92,42,39,47,78,46,56,55,68,94,65,83,85,92,67,91,72,44,57,31,34,33,33,35,60,36,97,89,75,41,77,40,45,22,36,35,31,40,60,43,70,64,70,59,71,67,61,52,53,55,49,53,35,45,41,31,57,70,60,56,18,31,29,39,38,41,35,49,31,39,46,50,63,64,83,61,76,52,73,78,40,71,68,47,40,54,45,30,53,55,37,40,68,78,60,69,74,59,63,66,59,51,40,52,57,62,48,60,95,49,65,77,29,55,57,43,51,59,41,90,39,58,53,33,32,27,41,32,32,29,39,34,34,33,32,48,38,90,87,79,49,45,58,39,76,76,43,73,79,41,71,76,37,54,83,58,72,92,81,55,97,50,96,83,59,59,79,76,81,75,77,68,87,44,34,46,37,66,42,41,94,60,91,54,72,82,31,64,46,66,66,78,77,65,61,65,61,52,43,52,49,44,36,50,24,51,56,49,48,28,46,49,49,46,54,55,51,54,52,53,50,58,54,63,75,74,108

Nearest PDB structures (foldseek):
  8a4c-assembly2_C  TM=3.827E-01  e=8.690E-02  Homo sapiens
  8a4c-assembly1_A  TM=2.940E-01  e=3.091E-01  Homo sapiens